Protein AF-I3Y5S2-F1 (afdb_monomer)

Structure (mmCIF, N/CA/C/O backbone):
data_AF-I3Y5S2-F1
#
_entry.id   AF-I3Y5S2-F1
#
loop_
_atom_site.group_PDB
_atom_site.id
_atom_site.type_symbol
_atom_site.label_atom_id
_atom_site.label_alt_id
_atom_site.label_comp_id
_atom_site.label_asym_id
_atom_site.label_entity_id
_atom_site.label_seq_id
_atom_site.pdbx_PDB_ins_code
_atom_site.Cartn_x
_atom_site.Cartn_y
_atom_site.Cartn_z
_atom_site.occupancy
_atom_site.B_iso_or_equiv
_atom_site.auth_seq_id
_atom_site.auth_comp_id
_atom_site.auth_asym_id
_atom_site.auth_atom_id
_atom_site.pdbx_PDB_model_num
ATOM 1 N N . MET A 1 1 ? 2.373 18.283 -21.117 1.00 69.12 1 MET A N 1
ATOM 2 C CA . MET A 1 1 ? 3.016 19.553 -20.736 1.00 69.12 1 MET A CA 1
ATOM 3 C C . MET A 1 1 ? 4.408 19.607 -21.353 1.00 69.12 1 MET A C 1
ATOM 5 O O . MET A 1 1 ? 5.077 18.580 -21.344 1.00 69.12 1 MET A O 1
ATOM 9 N N . THR A 1 2 ? 4.840 20.741 -21.907 1.00 87.81 2 THR A N 1
ATOM 10 C CA . THR A 1 2 ? 6.226 20.940 -22.380 1.00 87.81 2 THR A CA 1
ATOM 11 C C . THR A 1 2 ? 7.123 21.516 -21.272 1.00 87.81 2 THR A C 1
ATOM 13 O O . THR A 1 2 ? 6.608 22.066 -20.292 1.00 87.81 2 THR A O 1
ATOM 16 N N . PRO A 1 3 ? 8.465 21.418 -21.384 1.00 88.50 3 PRO A N 1
ATOM 17 C CA . PRO A 1 3 ? 9.377 22.036 -20.418 1.00 88.50 3 PRO A CA 1
ATOM 18 C C . PRO A 1 3 ? 9.139 23.542 -20.244 1.00 88.50 3 PRO A C 1
ATOM 20 O O . PRO A 1 3 ? 9.213 24.060 -19.131 1.00 88.50 3 PRO A O 1
ATOM 23 N N . GLU A 1 4 ? 8.813 24.247 -21.328 1.00 89.56 4 GLU A N 1
ATOM 24 C CA . GLU A 1 4 ? 8.548 25.687 -21.328 1.00 89.56 4 GLU A CA 1
ATOM 25 C C . GLU A 1 4 ? 7.268 26.026 -20.558 1.00 89.56 4 GLU A C 1
ATOM 27 O O . GLU A 1 4 ? 7.262 26.975 -19.774 1.00 89.56 4 GLU A O 1
ATOM 32 N N . GLU A 1 5 ? 6.211 25.225 -20.723 1.00 78.06 5 GLU A N 1
ATOM 33 C CA . GLU A 1 5 ? 4.954 25.354 -19.976 1.00 78.06 5 GLU A CA 1
ATOM 34 C C . GLU A 1 5 ? 5.157 25.081 -18.479 1.00 78.06 5 GLU A C 1
ATOM 36 O O . GLU A 1 5 ? 4.673 25.836 -17.635 1.00 78.06 5 GLU A O 1
ATOM 41 N N . PHE A 1 6 ? 5.929 24.044 -18.135 1.00 87.94 6 PHE A N 1
ATOM 42 C CA . PHE A 1 6 ? 6.247 23.719 -16.743 1.00 87.94 6 PHE A CA 1
ATOM 43 C C . PHE A 1 6 ? 7.025 24.856 -16.068 1.00 87.94 6 PHE A C 1
ATOM 45 O O . PHE A 1 6 ? 6.680 25.298 -14.970 1.00 87.94 6 PHE A O 1
ATOM 52 N N . ILE A 1 7 ? 8.056 25.378 -16.740 1.00 89.50 7 ILE A N 1
ATOM 53 C CA . ILE A 1 7 ? 8.846 26.506 -16.236 1.00 89.50 7 ILE A CA 1
ATOM 54 C C . ILE A 1 7 ? 7.970 27.755 -16.110 1.00 89.50 7 ILE A C 1
ATOM 56 O O . ILE A 1 7 ? 8.070 28.445 -15.099 1.00 89.50 7 ILE A O 1
ATOM 60 N N . ALA A 1 8 ? 7.101 28.045 -17.079 1.00 87.62 8 ALA A N 1
ATOM 61 C CA . ALA A 1 8 ? 6.192 29.188 -17.007 1.00 87.62 8 ALA A CA 1
ATOM 62 C C . ALA A 1 8 ? 5.226 29.097 -15.809 1.00 87.62 8 ALA A C 1
ATOM 64 O O . ALA A 1 8 ? 4.984 30.107 -15.149 1.00 87.62 8 ALA A O 1
ATOM 65 N N . ASN A 1 9 ? 4.733 27.898 -15.488 1.00 81.94 9 ASN A N 1
ATOM 66 C CA . ASN A 1 9 ? 3.809 27.671 -14.373 1.00 81.94 9 ASN A CA 1
ATOM 67 C C . ASN A 1 9 ? 4.489 27.727 -12.994 1.00 81.94 9 ASN A C 1
ATOM 69 O O . ASN A 1 9 ? 3.879 28.171 -12.018 1.00 81.94 9 ASN A O 1
ATOM 73 N N . TRP A 1 10 ? 5.745 27.278 -12.891 1.00 86.81 10 TRP A N 1
ATOM 74 C CA . TRP A 1 10 ? 6.403 27.062 -11.594 1.00 86.81 10 TRP A CA 1
ATOM 75 C C . TRP A 1 10 ? 7.533 28.046 -11.271 1.00 86.81 10 TRP A C 1
ATOM 77 O O . TRP A 1 10 ? 7.869 28.227 -10.097 1.00 86.81 10 TRP A O 1
ATOM 87 N N . LYS A 1 11 ? 8.090 28.754 -12.259 1.00 87.81 11 LYS A N 1
ATOM 88 C CA . LYS A 1 11 ? 9.134 29.762 -12.031 1.00 87.81 11 LYS A CA 1
ATOM 89 C C . LYS A 1 11 ? 8.542 31.026 -11.403 1.00 87.81 11 LYS A C 1
ATOM 91 O O . LYS A 1 11 ? 7.772 31.744 -12.028 1.00 87.81 11 LYS A O 1
ATOM 96 N N . GLY A 1 12 ? 8.952 31.333 -10.171 1.00 82.75 1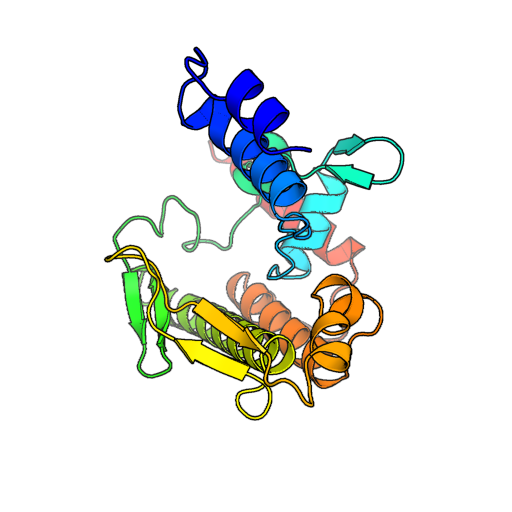2 GLY A N 1
ATOM 97 C CA . GLY A 1 12 ? 8.472 32.516 -9.441 1.00 82.75 12 GLY A CA 1
ATOM 98 C C . GLY A 1 12 ? 7.038 32.387 -8.914 1.00 82.75 12 GLY A C 1
ATOM 99 O O . GLY A 1 12 ? 6.412 33.399 -8.597 1.00 82.75 12 GLY A O 1
ATOM 100 N N . ASN A 1 13 ? 6.513 31.159 -8.824 1.00 77.62 13 ASN A N 1
ATOM 101 C CA . ASN A 1 13 ? 5.183 30.895 -8.286 1.00 77.62 13 ASN A CA 1
ATOM 102 C C . ASN A 1 13 ? 5.081 31.346 -6.809 1.00 77.62 13 ASN A C 1
ATOM 104 O O . ASN A 1 13 ? 6.006 31.158 -6.021 1.00 77.62 13 ASN A O 1
ATOM 108 N N . ARG A 1 14 ? 3.946 31.957 -6.439 1.00 79.31 14 ARG A N 1
ATOM 109 C CA . ARG A 1 14 ? 3.655 32.494 -5.095 1.00 79.31 14 ARG A CA 1
ATOM 110 C C . ARG A 1 14 ? 3.012 31.472 -4.146 1.00 79.31 14 ARG A C 1
ATOM 112 O O . ARG A 1 14 ? 2.729 31.819 -2.999 1.00 79.31 14 ARG A O 1
ATOM 119 N N . LEU A 1 15 ? 2.726 30.254 -4.612 1.00 67.19 15 LEU A N 1
ATOM 120 C CA . LEU A 1 15 ? 2.211 29.172 -3.771 1.00 67.19 15 LEU A CA 1
ATOM 121 C C . LEU A 1 15 ? 3.283 28.706 -2.778 1.00 67.19 15 LEU A C 1
ATOM 123 O O . LEU A 1 15 ? 4.449 28.558 -3.130 1.00 67.19 15 LEU A O 1
ATOM 127 N N . ASN A 1 16 ? 2.879 28.447 -1.533 1.00 62.12 16 ASN A N 1
ATOM 128 C CA . ASN A 1 16 ? 3.752 27.785 -0.564 1.00 62.12 16 ASN A CA 1
ATOM 129 C C . ASN A 1 16 ? 3.842 26.277 -0.853 1.00 62.12 16 ASN A C 1
ATOM 131 O O . ASN A 1 16 ? 2.977 25.716 -1.526 1.00 62.12 16 ASN A O 1
ATOM 135 N N . GLU A 1 17 ? 4.872 25.621 -0.320 1.00 50.22 17 GLU A N 1
ATOM 136 C CA . GLU A 1 17 ? 5.187 24.209 -0.577 1.00 50.22 17 GLU A CA 1
ATOM 137 C C . GLU A 1 17 ? 3.981 23.283 -0.354 1.00 50.22 17 GLU A C 1
ATOM 139 O O . GLU A 1 17 ? 3.637 22.475 -1.214 1.00 50.22 17 GLU A O 1
ATOM 144 N N . ARG A 1 18 ? 3.235 23.493 0.735 1.00 43.97 18 ARG A N 1
ATOM 145 C CA . ARG A 1 18 ? 2.027 22.720 1.052 1.00 43.97 18 ARG A CA 1
ATOM 146 C C . ARG A 1 18 ? 0.889 22.923 0.043 1.00 43.97 18 ARG A C 1
ATOM 148 O O . ARG A 1 18 ? 0.119 21.996 -0.189 1.00 43.97 18 ARG A O 1
ATOM 155 N N . ALA A 1 19 ? 0.751 24.120 -0.522 1.00 42.66 19 ALA A N 1
ATOM 156 C CA . ALA A 1 19 ? -0.301 24.456 -1.481 1.00 42.66 19 ALA A CA 1
ATOM 157 C C . ALA A 1 19 ? 0.064 24.082 -2.929 1.00 42.66 19 ALA A C 1
ATOM 159 O O . ALA A 1 19 ? -0.828 23.814 -3.729 1.00 42.66 19 ALA A O 1
ATOM 160 N N . GLY A 1 20 ? 1.358 24.073 -3.267 1.00 58.88 20 GLY A N 1
ATOM 161 C CA . GLY A 1 20 ? 1.851 23.835 -4.626 1.00 58.88 20 GLY A 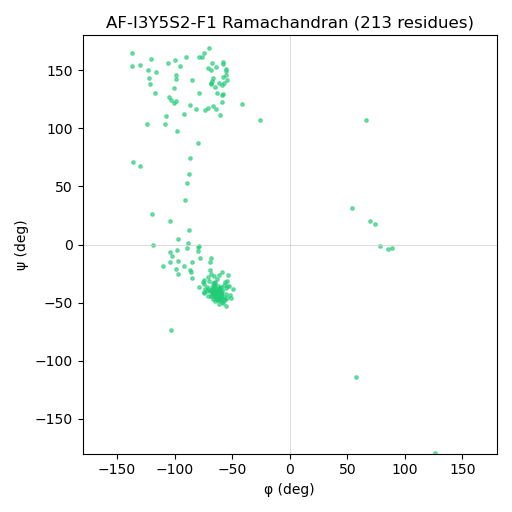CA 1
ATOM 162 C C . GLY A 1 20 ? 2.290 22.399 -4.914 1.00 58.88 20 GLY A C 1
ATOM 163 O O . GLY A 1 20 ? 2.233 21.986 -6.070 1.00 58.88 20 GLY A O 1
ATOM 164 N N . ALA A 1 21 ? 2.690 21.625 -3.897 1.00 65.75 21 ALA A N 1
ATOM 165 C CA . ALA A 1 21 ? 3.369 20.339 -4.090 1.00 65.75 21 ALA A CA 1
ATOM 166 C C . ALA A 1 21 ? 2.600 19.362 -4.988 1.00 65.75 21 ALA A C 1
ATOM 168 O O . ALA A 1 21 ? 3.176 18.797 -5.910 1.00 65.75 21 ALA A O 1
ATOM 169 N N . GLN A 1 22 ? 1.293 19.193 -4.777 1.00 63.66 22 GLN A N 1
ATOM 170 C CA . GLN A 1 22 ? 0.514 18.194 -5.512 1.00 63.66 22 GLN A CA 1
ATOM 171 C C . GLN A 1 22 ? 0.338 18.537 -7.000 1.00 63.66 22 GLN A C 1
ATOM 173 O O . GLN A 1 22 ? 0.422 17.651 -7.855 1.00 63.66 22 GLN A O 1
ATOM 178 N N . GLN A 1 23 ? 0.110 19.814 -7.321 1.00 71.50 23 G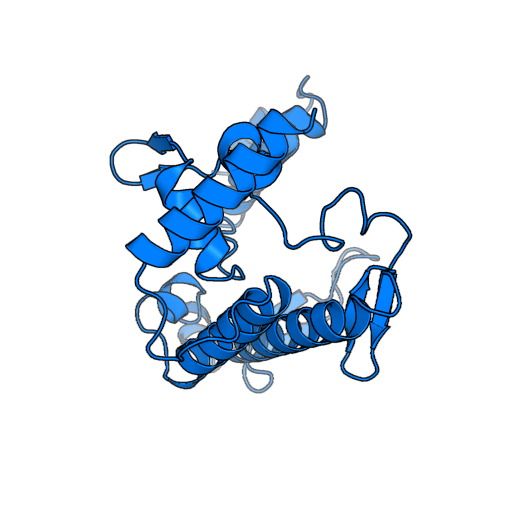LN A N 1
ATOM 179 C CA . GLN A 1 23 ? -0.001 20.257 -8.712 1.00 71.50 23 GLN A CA 1
ATOM 180 C C . GLN A 1 23 ? 1.378 20.267 -9.383 1.00 71.50 23 GLN A C 1
ATOM 182 O O . GLN A 1 23 ? 1.488 19.820 -10.516 1.00 71.50 23 GLN A O 1
ATOM 187 N N . ASN A 1 24 ? 2.435 20.662 -8.662 1.00 83.19 24 ASN A N 1
ATOM 188 C CA . ASN A 1 24 ? 3.808 20.621 -9.167 1.00 83.19 24 ASN A CA 1
ATOM 189 C C . ASN A 1 24 ? 4.215 19.198 -9.544 1.00 83.19 24 ASN A C 1
ATOM 191 O O . ASN A 1 24 ? 4.706 18.974 -10.645 1.00 83.19 24 ASN A O 1
ATOM 195 N N . PHE A 1 25 ? 3.929 18.231 -8.671 1.00 80.50 25 PHE A N 1
ATOM 196 C CA . PHE A 1 25 ? 4.197 16.822 -8.941 1.00 80.50 25 PHE A CA 1
ATOM 197 C C . PHE A 1 25 ? 3.369 16.295 -10.115 1.00 80.50 25 PHE A C 1
ATOM 199 O O . PHE A 1 25 ? 3.882 15.563 -10.952 1.00 80.50 25 PHE A O 1
ATOM 206 N N . SER A 1 26 ? 2.099 16.694 -10.218 1.00 72.75 26 SER A N 1
ATOM 207 C CA . SER A 1 26 ? 1.226 16.286 -11.327 1.00 72.75 26 SER A CA 1
ATOM 208 C C . SER A 1 26 ? 1.709 16.820 -12.678 1.00 72.75 26 SER A C 1
ATOM 210 O O . SER A 1 26 ? 1.719 16.076 -13.657 1.00 72.75 26 SER A O 1
ATOM 212 N N . ASP A 1 27 ? 2.123 18.084 -12.713 1.00 79.56 27 ASP A N 1
ATOM 213 C CA . ASP A 1 27 ? 2.669 18.767 -13.887 1.00 79.56 27 ASP A CA 1
ATOM 214 C C . ASP A 1 27 ? 4.033 18.183 -14.278 1.00 79.56 27 ASP A C 1
ATOM 216 O O . ASP A 1 27 ? 4.335 18.013 -15.458 1.00 79.56 27 ASP A O 1
ATOM 220 N N . LEU A 1 28 ? 4.839 17.805 -13.280 1.00 84.06 28 LEU A N 1
ATOM 221 C CA . LEU A 1 28 ? 6.118 17.133 -13.479 1.00 84.06 28 LEU A CA 1
ATOM 222 C C . LEU A 1 28 ? 5.908 15.735 -14.071 1.00 84.06 28 LEU A C 1
ATOM 224 O O . LEU A 1 28 ? 6.617 15.349 -14.997 1.00 84.06 28 LEU A O 1
ATOM 228 N N . CYS A 1 29 ? 4.903 14.998 -13.594 1.00 82.38 29 CYS A N 1
ATOM 229 C CA . CYS A 1 29 ? 4.527 13.715 -14.178 1.00 82.38 29 CYS A CA 1
ATOM 230 C C . CYS A 1 29 ? 4.102 13.866 -15.648 1.00 82.38 29 CYS A C 1
ATOM 232 O O . CYS A 1 29 ? 4.560 13.112 -16.505 1.00 82.38 29 CYS A O 1
ATOM 234 N N . GLU A 1 30 ? 3.294 14.882 -15.966 1.00 77.38 30 GLU A N 1
ATOM 235 C CA . GLU A 1 30 ? 2.887 15.178 -17.345 1.00 77.38 30 GLU A CA 1
ATOM 236 C C . GLU A 1 30 ? 4.049 15.621 -18.243 1.00 77.38 30 GLU A C 1
ATOM 238 O O . GLU A 1 30 ? 4.059 15.281 -19.426 1.00 77.38 30 GLU A O 1
ATOM 243 N N . LEU A 1 31 ? 5.019 16.365 -17.704 1.00 87.38 31 LEU A N 1
ATOM 244 C CA . LEU A 1 31 ? 6.235 16.766 -18.411 1.00 87.38 31 LEU A CA 1
ATOM 245 C C . LEU A 1 31 ? 7.103 15.553 -18.760 1.00 87.38 31 LEU A C 1
ATOM 247 O O . LEU A 1 31 ? 7.573 15.408 -19.887 1.00 87.38 31 LEU A O 1
ATOM 251 N N . LEU A 1 32 ? 7.297 14.666 -17.787 1.00 85.56 32 LEU A N 1
ATOM 252 C CA . LEU A 1 32 ? 8.115 13.465 -17.931 1.00 85.56 32 LEU A CA 1
ATOM 253 C C . LEU A 1 32 ? 7.387 12.337 -18.674 1.00 85.56 32 LEU A C 1
ATOM 255 O O . LEU A 1 32 ? 7.968 11.278 -18.898 1.00 85.56 32 LEU A O 1
ATOM 259 N N . SER A 1 33 ? 6.127 12.553 -19.071 1.00 78.12 33 SER A N 1
ATOM 260 C CA . SER A 1 33 ? 5.259 11.528 -19.663 1.00 78.12 33 SER A CA 1
ATOM 261 C C . SER A 1 33 ? 5.147 10.267 -18.794 1.00 78.12 33 SER A C 1
ATOM 263 O O . SER A 1 33 ? 4.986 9.160 -19.310 1.00 78.12 33 SER A O 1
ATOM 265 N N . VAL A 1 34 ? 5.233 10.436 -17.471 1.00 68.44 34 VAL A N 1
ATOM 266 C CA . VAL A 1 34 ? 5.026 9.368 -16.490 1.00 68.44 34 VAL A CA 1
ATOM 267 C C . VAL A 1 34 ? 3.610 9.460 -15.934 1.00 68.44 34 VAL A C 1
ATOM 269 O O . VAL A 1 34 ? 3.053 10.542 -15.742 1.00 68.44 34 VAL A O 1
ATOM 272 N N . GLU A 1 35 ? 2.993 8.307 -15.700 1.00 54.12 35 GLU A N 1
ATOM 273 C CA . GLU A 1 35 ? 1.647 8.247 -15.138 1.00 54.12 35 GLU A CA 1
ATOM 274 C C . GLU A 1 35 ? 1.647 8.814 -13.707 1.00 54.12 35 GLU A C 1
ATOM 276 O O . GLU A 1 35 ? 2.551 8.528 -12.919 1.00 54.12 35 GLU A O 1
ATOM 281 N N . LYS A 1 36 ? 0.653 9.651 -13.369 1.00 65.69 36 LYS A N 1
ATOM 282 C CA . LYS A 1 36 ? 0.546 10.263 -12.032 1.00 65.69 36 LYS A CA 1
ATOM 283 C C . LYS A 1 36 ? 0.455 9.157 -10.972 1.00 65.69 36 LYS A C 1
ATOM 285 O O . LYS A 1 36 ? -0.321 8.221 -11.183 1.00 65.69 36 LYS A O 1
ATOM 290 N N . PRO A 1 37 ? 1.156 9.269 -9.828 1.00 49.91 37 PRO A N 1
ATOM 291 C CA . PRO A 1 37 ? 1.077 8.257 -8.787 1.00 49.91 37 PRO A CA 1
ATOM 292 C C . PRO A 1 37 ? -0.369 8.145 -8.294 1.00 49.91 37 PRO A C 1
ATOM 294 O O . PRO A 1 37 ? -0.906 9.065 -7.674 1.00 49.91 37 PRO A O 1
ATOM 297 N N . ARG A 1 38 ? -1.019 7.018 -8.580 1.00 49.91 38 ARG A N 1
ATOM 298 C CA . ARG A 1 38 ? -1.985 6.458 -7.639 1.00 49.91 38 ARG A CA 1
ATOM 299 C C . ARG A 1 38 ? -1.175 5.630 -6.665 1.00 49.91 38 ARG A C 1
ATOM 301 O O . ARG A 1 38 ? -0.218 4.985 -7.078 1.00 49.91 38 ARG A O 1
ATOM 308 N N . ASP A 1 39 ? -1.561 5.670 -5.404 1.00 51.38 39 ASP A N 1
ATOM 309 C CA . ASP A 1 39 ? -1.010 4.769 -4.409 1.00 51.38 39 ASP A CA 1
ATOM 310 C C . ASP A 1 39 ? -1.989 3.599 -4.242 1.00 51.38 39 ASP A C 1
ATOM 312 O O . ASP A 1 39 ? -3.029 3.778 -3.602 1.00 51.38 39 ASP A O 1
ATOM 316 N N . PRO A 1 40 ? -1.757 2.452 -4.906 1.00 54.59 40 PRO A N 1
ATOM 317 C CA . PRO A 1 40 ? -2.574 1.261 -4.741 1.00 54.59 40 PRO A CA 1
ATOM 318 C C . PRO A 1 40 ? -2.081 0.378 -3.582 1.00 54.59 40 PRO A C 1
ATOM 320 O O . PRO A 1 40 ? -2.490 -0.782 -3.502 1.00 54.59 40 PRO A O 1
ATOM 323 N N . ASP A 1 41 ? -1.179 0.870 -2.720 1.00 56.56 41 ASP A N 1
ATOM 324 C CA . ASP A 1 41 ? -0.693 0.139 -1.543 1.00 56.56 41 ASP A CA 1
ATOM 325 C C . ASP A 1 41 ? -1.575 0.416 -0.324 1.00 56.56 41 ASP A C 1
ATOM 327 O O . ASP A 1 41 ? -1.118 0.815 0.748 1.00 56.56 41 ASP A O 1
ATOM 331 N N . ASN A 1 42 ? -2.880 0.221 -0.478 1.00 73.12 42 ASN A N 1
ATOM 332 C CA . ASN A 1 42 ? -3.838 0.380 0.600 1.00 73.12 42 ASN A CA 1
ATOM 333 C C . ASN A 1 42 ? -4.633 -0.903 0.821 1.00 73.12 42 ASN A C 1
ATOM 335 O O . ASN A 1 42 ? -4.997 -1.606 -0.116 1.00 73.12 42 ASN A O 1
ATOM 339 N N . SER A 1 43 ? -4.934 -1.192 2.086 1.00 85.62 43 SER A N 1
ATOM 340 C CA . SER A 1 43 ? -5.857 -2.273 2.419 1.00 85.62 43 SER A CA 1
ATOM 341 C C . SER A 1 43 ? -7.254 -1.970 1.882 1.00 85.62 43 SER A C 1
ATOM 343 O O . SER A 1 43 ? -7.681 -0.808 1.812 1.00 85.62 43 SER A O 1
ATOM 345 N N . ARG A 1 44 ? -8.020 -3.025 1.601 1.00 88.00 44 ARG A N 1
ATOM 346 C CA . ARG A 1 44 ? -9.427 -2.943 1.201 1.00 88.00 44 ARG A CA 1
ATOM 347 C C . ARG A 1 44 ? -10.260 -2.158 2.210 1.00 88.00 44 ARG A C 1
ATOM 349 O O . ARG A 1 44 ? -11.204 -1.475 1.831 1.00 88.00 44 ARG A O 1
ATOM 356 N N . LEU A 1 45 ? -9.905 -2.193 3.496 1.00 90.56 45 LEU A N 1
ATOM 357 C CA . LEU A 1 45 ? -10.591 -1.422 4.537 1.00 90.56 45 LEU A CA 1
ATOM 358 C C . LEU A 1 45 ? -10.480 0.089 4.281 1.00 90.56 45 LEU A C 1
ATOM 360 O O . LEU A 1 45 ? -11.489 0.797 4.312 1.00 90.56 45 LEU A O 1
ATOM 364 N N . HIS A 1 46 ? -9.274 0.577 3.974 1.00 89.38 46 HIS A N 1
ATOM 365 C CA . HIS A 1 46 ? -9.071 1.985 3.629 1.00 89.38 46 HIS A CA 1
ATOM 366 C C . HIS A 1 46 ? -9.639 2.325 2.251 1.00 89.38 46 HIS A C 1
ATOM 368 O O . HIS A 1 46 ? -10.208 3.397 2.076 1.00 89.38 46 HIS A O 1
ATOM 374 N N . GLU A 1 47 ? -9.549 1.414 1.281 1.00 86.94 47 GLU A N 1
ATOM 375 C CA . GLU A 1 47 ? -10.169 1.590 -0.036 1.00 86.94 47 GLU A CA 1
ATOM 376 C C . GLU A 1 47 ? -11.686 1.810 0.074 1.00 86.94 47 GLU A C 1
ATOM 378 O O . GLU A 1 47 ? -12.208 2.789 -0.464 1.00 86.94 47 GLU A O 1
ATOM 383 N N . ARG A 1 48 ? -12.401 0.954 0.819 1.00 89.12 48 ARG A N 1
ATOM 384 C CA . ARG A 1 48 ? -13.852 1.094 1.016 1.00 89.12 48 ARG A CA 1
ATOM 385 C C . ARG A 1 48 ? -14.207 2.387 1.731 1.00 89.12 48 ARG A C 1
ATOM 387 O O . ARG A 1 48 ? -15.130 3.076 1.300 1.00 89.12 48 ARG A O 1
ATOM 394 N N . TRP A 1 49 ? -13.450 2.759 2.761 1.00 89.62 49 TRP A N 1
ATOM 395 C CA . TRP A 1 49 ? -13.637 4.052 3.415 1.00 89.62 49 TRP A CA 1
ATOM 396 C C . TRP A 1 49 ? -13.416 5.220 2.453 1.00 89.62 49 TRP A C 1
ATOM 398 O O . TRP A 1 49 ? -14.226 6.142 2.396 1.00 89.62 49 TRP A O 1
ATOM 408 N N . ALA A 1 50 ? -12.340 5.175 1.667 1.00 86.94 50 ALA A N 1
ATOM 409 C CA . ALA A 1 50 ? -11.999 6.222 0.718 1.00 86.94 50 ALA A CA 1
ATOM 410 C C . ALA A 1 50 ? -13.050 6.366 -0.387 1.00 86.94 50 ALA A C 1
ATOM 412 O O . ALA A 1 50 ? -13.361 7.493 -0.764 1.00 86.94 50 ALA A O 1
ATOM 413 N N . LEU A 1 51 ? -13.623 5.258 -0.866 1.00 84.31 51 LEU A N 1
ATOM 414 C CA . LEU A 1 51 ? -14.727 5.258 -1.828 1.00 84.31 51 LEU A CA 1
ATOM 415 C C . LEU A 1 51 ? -15.998 5.881 -1.244 1.00 84.31 51 LEU A C 1
ATOM 417 O O . LEU A 1 51 ? -16.673 6.639 -1.933 1.00 84.31 51 LEU A O 1
ATOM 421 N N . GLN A 1 52 ? -16.309 5.592 0.021 1.00 86.25 52 GLN A N 1
ATOM 422 C CA . GLN A 1 52 ? -17.532 6.072 0.664 1.00 86.25 52 GLN A CA 1
ATOM 423 C C . GLN A 1 52 ? -17.441 7.533 1.131 1.00 86.25 52 GLN A C 1
ATOM 425 O O . GLN A 1 52 ? -18.431 8.259 1.079 1.00 86.25 52 GLN A O 1
ATOM 430 N N . MET A 1 53 ? -16.268 7.958 1.610 1.00 82.50 53 MET A N 1
ATOM 431 C CA . MET A 1 53 ? -16.044 9.286 2.201 1.00 82.50 53 MET A CA 1
ATOM 432 C C . MET A 1 53 ? -15.341 10.270 1.258 1.00 82.50 53 MET A C 1
ATOM 434 O O . MET A 1 53 ? -15.195 11.461 1.562 1.00 82.50 53 MET A O 1
ATOM 438 N N . GLY A 1 54 ? -14.841 9.775 0.127 1.00 75.62 54 GLY A N 1
ATOM 439 C CA . GLY A 1 54 ? -14.278 10.588 -0.938 1.00 75.62 54 GLY A CA 1
ATOM 440 C C . GLY A 1 54 ? -15.348 11.393 -1.670 1.00 75.62 54 GLY A C 1
ATOM 441 O O . GLY A 1 54 ? -16.547 11.190 -1.508 1.00 75.62 54 GLY A O 1
ATOM 442 N N . SER A 1 55 ? -14.893 12.324 -2.503 1.00 69.94 55 SER A N 1
ATOM 443 C CA . SER A 1 55 ? -15.759 12.967 -3.496 1.00 69.94 55 SER A CA 1
ATOM 444 C C . SER A 1 55 ? -15.531 12.314 -4.854 1.00 69.94 55 SER A C 1
ATOM 446 O O . SER A 1 55 ? -14.477 11.715 -5.083 1.00 69.94 55 SER A O 1
ATOM 448 N N . SER A 1 56 ? -16.489 12.432 -5.768 1.00 64.88 56 SER A N 1
ATOM 449 C CA . SER A 1 56 ? -16.260 12.100 -7.171 1.00 64.88 56 SER A CA 1
ATOM 450 C C . SER A 1 56 ? -15.976 13.365 -7.979 1.00 64.88 56 SER A C 1
ATOM 452 O O . SER A 1 56 ? -16.492 14.447 -7.694 1.00 64.88 56 SER A O 1
ATOM 454 N N . LEU A 1 57 ? -15.120 13.234 -8.989 1.00 60.59 57 LEU A N 1
ATOM 455 C CA . LEU A 1 57 ? -15.071 14.154 -10.116 1.00 60.59 57 LEU A CA 1
ATOM 456 C C . LEU A 1 57 ? -15.644 13.393 -11.307 1.00 60.59 57 LEU A C 1
ATOM 458 O O . LEU A 1 57 ? -14.971 12.513 -11.842 1.00 60.59 57 LEU A O 1
ATOM 462 N N . GLU A 1 58 ? -16.891 13.709 -11.657 1.00 72.31 58 GLU A N 1
ATOM 463 C CA . GLU A 1 58 ? -17.712 12.892 -12.559 1.00 72.31 58 GLU A CA 1
ATOM 464 C C . GLU A 1 58 ? -17.848 11.461 -12.001 1.00 72.31 58 GLU A C 1
ATOM 466 O O . GLU A 1 58 ? -18.424 11.261 -10.929 1.00 72.31 58 GLU A O 1
ATOM 471 N N . ASP A 1 59 ? -17.284 10.485 -12.699 1.00 65.44 59 ASP A N 1
ATOM 472 C CA . ASP A 1 59 ? -17.274 9.049 -12.426 1.00 65.44 59 ASP A CA 1
ATOM 473 C C . ASP A 1 59 ? -15.990 8.568 -11.723 1.00 65.44 59 ASP A C 1
ATOM 475 O O . ASP A 1 59 ? -15.890 7.408 -11.318 1.00 65.44 59 ASP A O 1
ATOM 479 N N . ARG A 1 60 ? -14.999 9.448 -11.527 1.00 60.53 60 ARG A N 1
ATOM 480 C CA . ARG A 1 60 ? -13.708 9.090 -10.920 1.00 60.53 60 ARG A CA 1
ATOM 481 C C . ARG A 1 60 ? -13.636 9.488 -9.452 1.00 60.53 60 ARG A C 1
ATOM 483 O O . ARG A 1 60 ? -13.929 10.627 -9.088 1.00 60.53 60 ARG A O 1
ATOM 490 N N . LEU A 1 61 ? -13.147 8.573 -8.614 1.00 66.44 61 LEU A N 1
ATOM 491 C CA . LEU A 1 61 ? -12.871 8.863 -7.208 1.00 66.44 61 LEU A CA 1
ATOM 492 C C . LEU A 1 61 ? -11.786 9.940 -7.079 1.00 66.44 61 LEU A C 1
ATOM 494 O O . LEU A 1 61 ? -10.692 9.816 -7.637 1.00 66.44 61 LEU A O 1
ATOM 498 N N . ARG A 1 62 ? -12.066 10.961 -6.269 1.00 72.06 62 ARG A N 1
ATOM 499 C CA . ARG A 1 62 ? -11.103 11.971 -5.841 1.00 72.06 62 ARG A CA 1
ATOM 500 C C . ARG A 1 62 ? -10.742 11.760 -4.374 1.00 72.06 62 ARG A C 1
ATOM 502 O O . ARG A 1 62 ? -11.531 12.039 -3.466 1.00 72.06 62 ARG A O 1
ATOM 509 N N . TYR A 1 63 ? -9.502 11.340 -4.136 1.00 73.31 63 TYR A N 1
ATOM 510 C CA . TYR A 1 63 ? -8.977 11.203 -2.782 1.00 73.31 63 TYR A CA 1
ATOM 511 C C . TYR A 1 63 ? -8.758 12.579 -2.145 1.00 73.31 63 TYR A C 1
ATOM 513 O O . TYR A 1 63 ? -7.959 13.382 -2.629 1.00 73.31 63 TYR A O 1
ATOM 521 N N . THR A 1 64 ? -9.473 12.855 -1.054 1.00 77.50 64 THR A N 1
ATOM 522 C CA . THR A 1 64 ? -9.403 14.135 -0.342 1.00 77.50 64 THR A CA 1
ATOM 523 C C . THR A 1 64 ? -9.035 13.881 1.112 1.00 77.50 64 THR A C 1
ATOM 525 O O . THR A 1 64 ? -9.880 13.480 1.903 1.00 77.50 64 THR A O 1
ATOM 528 N N . SER A 1 65 ? -7.775 14.141 1.480 1.00 77.94 65 SER A N 1
ATOM 529 C CA . SER A 1 65 ? -7.219 13.804 2.805 1.00 77.94 65 SER A CA 1
ATOM 530 C C . SER A 1 65 ? -8.096 14.254 3.984 1.00 77.94 65 SER A C 1
ATOM 532 O O . SER A 1 65 ? -8.237 13.521 4.962 1.00 77.94 65 SER A O 1
ATOM 534 N N . SER A 1 66 ? -8.731 15.429 3.893 1.00 79.56 66 SER A N 1
ATOM 535 C CA . SER A 1 66 ? -9.605 15.935 4.954 1.00 79.56 66 SER A CA 1
ATOM 536 C C . SER A 1 66 ? -10.867 15.105 5.173 1.00 79.56 66 SER A C 1
ATOM 538 O O . SER A 1 66 ? -11.303 15.019 6.318 1.00 79.56 66 SER A O 1
ATOM 540 N N . SER A 1 67 ? -11.440 14.509 4.124 1.00 81.00 67 SER A N 1
ATOM 541 C CA . SER A 1 67 ? -12.659 13.700 4.214 1.00 81.00 67 SER A CA 1
ATOM 542 C C . SER A 1 67 ? -12.390 12.198 4.253 1.00 81.00 67 SER A C 1
ATOM 544 O O . SER A 1 67 ? -13.245 11.477 4.748 1.00 81.00 67 SER A O 1
ATOM 546 N N . THR A 1 68 ? -11.224 11.726 3.791 1.00 85.75 68 THR A N 1
ATOM 547 C CA . THR A 1 68 ? -10.833 10.306 3.814 1.00 85.75 68 THR A CA 1
ATOM 548 C C . THR A 1 68 ? -9.832 10.004 4.926 1.00 85.75 68 THR A C 1
ATOM 550 O O . THR A 1 68 ? -10.200 9.422 5.938 1.00 85.75 68 THR A O 1
ATOM 553 N N . PHE A 1 69 ? -8.571 10.419 4.788 1.00 86.12 69 PHE A N 1
ATOM 554 C CA . PHE A 1 69 ? -7.504 10.045 5.727 1.00 86.12 69 PHE A CA 1
ATOM 555 C C . PHE A 1 69 ? -7.759 10.535 7.158 1.00 86.12 69 PHE A C 1
ATOM 557 O O . PHE A 1 69 ? -7.647 9.772 8.109 1.00 86.12 69 PHE A O 1
ATOM 564 N N . ARG A 1 70 ? -8.126 11.812 7.333 1.00 86.25 70 ARG A N 1
ATOM 565 C CA . ARG A 1 70 ? -8.315 12.406 8.673 1.00 86.25 70 ARG A CA 1
ATOM 566 C C . ARG A 1 70 ? -9.541 11.855 9.411 1.00 86.25 70 ARG A C 1
ATOM 568 O O . ARG A 1 70 ? -9.629 11.950 10.638 1.00 86.25 70 ARG A O 1
ATOM 575 N N . THR A 1 71 ? -10.496 11.304 8.671 1.00 88.50 71 THR A N 1
ATOM 576 C CA . THR A 1 71 ? -11.709 10.688 9.218 1.00 88.50 71 THR A CA 1
ATOM 577 C C . THR A 1 71 ? -11.578 9.173 9.341 1.00 88.50 71 THR A C 1
ATOM 579 O O . THR A 1 71 ? -12.385 8.574 10.047 1.00 88.50 71 THR A O 1
ATOM 582 N N . PHE A 1 72 ? -10.572 8.560 8.707 1.00 91.62 72 PHE A N 1
ATOM 583 C CA . PHE A 1 72 ? -10.363 7.120 8.757 1.00 91.62 72 PHE A CA 1
ATOM 584 C C . PHE A 1 72 ? -10.171 6.666 10.212 1.00 91.62 72 PHE A C 1
ATOM 586 O O . PHE A 1 72 ? -9.294 7.189 10.911 1.00 91.62 72 PHE A O 1
ATOM 593 N N . PRO A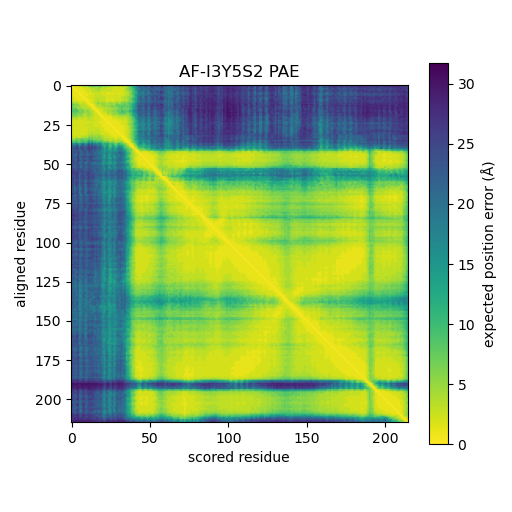 1 73 ? -11.001 5.733 10.702 1.00 93.94 73 PRO A N 1
ATOM 594 C CA . PRO A 1 73 ? -10.880 5.219 12.054 1.00 93.94 73 PRO A CA 1
ATOM 595 C C . PRO A 1 73 ? -9.762 4.176 12.076 1.00 93.94 73 PRO A C 1
ATOM 597 O O . PRO A 1 73 ? -10.008 2.997 11.847 1.00 93.94 73 PRO A O 1
ATOM 600 N N . PHE A 1 74 ? -8.521 4.614 12.292 1.00 93.31 74 PHE A N 1
ATOM 601 C CA . PHE A 1 74 ? -7.366 3.722 12.444 1.00 93.31 74 PHE A CA 1
ATOM 602 C C . PHE A 1 74 ? -7.563 2.732 13.605 1.00 93.31 74 PHE A C 1
ATOM 604 O O . PHE A 1 74 ? -8.304 3.049 14.541 1.00 93.31 74 PHE A O 1
ATOM 611 N N . PRO A 1 75 ? -6.891 1.565 13.582 1.00 93.50 75 PRO A N 1
ATOM 612 C CA . PRO A 1 75 ? -6.897 0.662 14.725 1.00 93.50 75 PRO A CA 1
ATOM 613 C C . PRO A 1 75 ? -6.418 1.370 15.997 1.00 93.50 75 PRO A C 1
ATOM 615 O O . PRO A 1 75 ? -5.544 2.243 15.951 1.00 93.50 75 PRO A O 1
ATOM 618 N N . GLU A 1 76 ? -6.986 0.989 17.138 1.00 91.44 76 GLU A N 1
ATOM 619 C CA . GLU A 1 76 ? -6.633 1.573 18.431 1.00 91.44 76 GLU A CA 1
ATOM 620 C C . GLU A 1 76 ? -5.134 1.396 18.722 1.00 91.44 76 GLU A C 1
ATOM 622 O O . GLU A 1 76 ? -4.590 0.296 18.617 1.00 91.44 76 GLU A O 1
ATOM 627 N N . GLY A 1 77 ? -4.452 2.484 19.089 1.00 90.25 77 GLY A N 1
ATOM 628 C CA . GLY A 1 77 ? -3.005 2.486 19.334 1.00 90.25 77 GLY A CA 1
ATOM 629 C C . GLY A 1 77 ? -2.136 2.513 18.068 1.00 90.25 77 GLY A C 1
ATOM 630 O O . GLY A 1 77 ? -0.917 2.583 18.177 1.00 90.25 77 GLY A O 1
ATOM 631 N N . LEU A 1 78 ? -2.737 2.514 16.871 1.00 91.88 78 LEU A N 1
ATOM 632 C CA . LEU A 1 78 ? -2.051 2.635 15.573 1.00 91.88 78 LEU A CA 1
ATOM 633 C C . LEU A 1 78 ? -2.510 3.876 14.786 1.00 91.88 78 LEU A C 1
ATOM 635 O O . LEU A 1 78 ? -2.473 3.907 13.556 1.00 91.88 78 LEU A O 1
ATOM 639 N N . THR A 1 79 ? -2.970 4.913 15.488 1.00 90.31 79 THR A N 1
ATOM 640 C CA . THR A 1 79 ? -3.340 6.191 14.866 1.00 90.31 79 THR A CA 1
ATOM 641 C C . THR A 1 79 ? -2.096 7.036 14.557 1.00 90.31 79 THR A C 1
ATOM 643 O O . THR A 1 79 ? -1.071 6.865 15.221 1.00 90.31 79 THR A O 1
ATOM 646 N N . PRO A 1 80 ? -2.179 8.044 13.663 1.00 86.69 80 PRO A N 1
ATOM 647 C CA . PRO A 1 80 ? -1.079 8.989 13.447 1.00 86.69 80 PRO A CA 1
ATOM 648 C C . PRO A 1 80 ? -0.576 9.686 14.722 1.00 86.69 80 PRO A C 1
ATOM 650 O O . PRO A 1 80 ? 0.577 10.105 14.777 1.00 86.69 80 PRO A O 1
ATOM 653 N N . ALA A 1 81 ? -1.426 9.826 15.746 1.00 86.25 81 ALA A N 1
ATOM 654 C CA . ALA A 1 81 ? -1.027 10.386 17.035 1.00 86.25 81 ALA A CA 1
ATOM 655 C C . ALA A 1 81 ? -0.193 9.400 17.871 1.00 86.25 81 ALA A C 1
ATOM 657 O O . ALA A 1 81 ? 0.667 9.835 18.629 1.00 86.25 81 ALA A O 1
ATOM 658 N N . ASN A 1 82 ? -0.424 8.092 17.719 1.00 85.19 82 ASN A N 1
ATOM 659 C CA . ASN A 1 82 ? 0.312 7.044 18.428 1.00 85.19 82 ASN A CA 1
ATOM 660 C C . ASN A 1 82 ? 1.615 6.650 17.716 1.00 85.19 82 ASN A C 1
ATOM 662 O O . ASN A 1 82 ? 2.536 6.169 18.360 1.00 85.19 82 ASN A O 1
ATOM 666 N N . THR A 1 83 ? 1.715 6.875 16.404 1.00 87.69 83 THR A N 1
ATOM 667 C CA . THR A 1 83 ? 2.839 6.411 15.572 1.00 87.69 83 THR A CA 1
ATOM 668 C C . THR A 1 83 ? 3.837 7.516 15.206 1.00 87.69 83 THR A C 1
ATOM 670 O O . THR A 1 83 ? 4.561 7.394 14.221 1.00 87.69 83 THR A O 1
ATOM 673 N N . ASN A 1 84 ? 3.866 8.627 15.946 1.00 85.31 84 ASN A N 1
ATOM 674 C CA . ASN A 1 84 ? 4.717 9.790 15.648 1.00 85.31 84 ASN A CA 1
ATOM 675 C C . ASN A 1 84 ? 6.036 9.828 16.447 1.00 85.31 84 ASN A C 1
ATOM 677 O O . ASN A 1 84 ? 6.778 10.803 16.350 1.00 85.31 84 ASN A O 1
ATOM 681 N N . GLN A 1 85 ? 6.328 8.784 17.229 1.00 84.06 85 GLN A N 1
ATOM 682 C CA . GLN A 1 85 ? 7.452 8.735 18.176 1.00 84.06 85 GLN A CA 1
ATOM 683 C C . GLN A 1 85 ? 8.771 8.233 17.560 1.00 84.06 85 GLN A C 1
ATOM 685 O O . GLN A 1 85 ? 9.778 8.119 18.255 1.00 84.06 85 GLN A O 1
ATOM 690 N N . GLY A 1 86 ? 8.777 7.920 16.264 1.00 87.81 86 GLY A N 1
ATOM 691 C CA . GLY A 1 86 ? 9.937 7.395 15.546 1.00 87.81 86 GLY A CA 1
ATOM 692 C C . GLY A 1 86 ? 9.627 6.099 14.810 1.00 87.81 86 GLY A C 1
ATOM 693 O O . GLY A 1 86 ? 8.494 5.615 14.817 1.00 87.81 86 GLY A O 1
ATOM 694 N N . THR A 1 87 ? 10.648 5.562 14.150 1.00 91.94 87 THR A N 1
ATOM 695 C CA . THR A 1 87 ? 10.563 4.337 13.355 1.00 91.94 87 THR A CA 1
ATOM 696 C C . THR A 1 87 ? 11.765 3.444 13.607 1.00 91.94 87 THR A C 1
ATOM 698 O O . THR A 1 87 ? 12.862 3.937 13.869 1.00 91.94 87 THR A O 1
ATOM 701 N N . GLU A 1 88 ? 11.585 2.147 13.416 1.00 90.75 88 GLU A N 1
ATOM 702 C CA . GLU A 1 88 ? 12.661 1.160 13.388 1.00 90.75 88 GLU A CA 1
ATOM 703 C C . GLU A 1 88 ? 12.539 0.267 12.150 1.00 90.75 88 GLU A C 1
ATOM 705 O O . GLU A 1 88 ? 11.448 0.068 11.607 1.00 90.75 88 GLU A O 1
ATOM 710 N N . THR A 1 89 ? 13.671 -0.281 11.718 1.00 92.94 89 THR A N 1
ATOM 711 C CA . THR A 1 89 ? 13.747 -1.199 10.580 1.00 92.94 89 THR A CA 1
ATOM 712 C C . THR A 1 89 ? 13.902 -2.623 11.093 1.00 92.94 89 THR A C 1
ATOM 714 O O . THR A 1 89 ? 14.826 -2.922 11.848 1.00 92.94 89 THR A O 1
ATOM 717 N N . LEU A 1 90 ? 12.996 -3.501 10.675 1.00 93.12 90 LEU A N 1
ATOM 718 C CA . LEU A 1 90 ? 13.031 -4.929 10.962 1.00 93.12 90 LEU A CA 1
ATOM 719 C C . LEU A 1 90 ? 14.109 -5.630 10.125 1.00 93.12 90 LEU A C 1
ATOM 721 O O . LEU A 1 90 ? 14.568 -5.105 9.112 1.00 93.12 90 LEU A O 1
ATOM 725 N N . GLU A 1 91 ? 14.466 -6.860 10.500 1.00 94.75 91 GLU A N 1
ATOM 726 C CA . GLU A 1 91 ? 15.416 -7.689 9.738 1.00 94.75 91 GLU A CA 1
ATOM 727 C C . GLU A 1 91 ? 14.972 -7.899 8.280 1.00 94.75 91 GLU A C 1
ATOM 729 O O . GLU A 1 91 ? 15.795 -7.939 7.369 1.00 94.75 91 GLU A O 1
ATOM 734 N N . SER A 1 92 ? 13.659 -7.950 8.045 1.00 92.00 92 SER A N 1
ATOM 735 C CA . SER A 1 92 ? 13.067 -8.052 6.710 1.00 92.00 92 SER A CA 1
ATOM 736 C C . SER A 1 92 ? 13.253 -6.803 5.841 1.00 92.00 92 SER A C 1
ATOM 738 O O . SER A 1 92 ? 12.954 -6.861 4.653 1.00 92.00 92 SER A O 1
ATOM 740 N N . GLY A 1 93 ? 13.708 -5.678 6.405 1.00 91.88 93 GLY A N 1
ATOM 741 C CA . GLY A 1 93 ? 13.741 -4.368 5.750 1.00 91.88 93 GLY A CA 1
ATOM 742 C C . GLY A 1 93 ? 12.429 -3.583 5.858 1.00 91.88 93 GLY A C 1
ATOM 743 O O . GLY A 1 93 ? 12.371 -2.427 5.434 1.00 91.88 93 GLY A O 1
ATOM 744 N N . ALA A 1 94 ? 11.380 -4.172 6.443 1.00 90.12 94 ALA A N 1
ATOM 745 C CA . ALA A 1 94 ? 10.140 -3.467 6.743 1.00 90.12 94 ALA A CA 1
ATOM 746 C C . ALA A 1 94 ? 10.365 -2.409 7.834 1.00 90.12 94 ALA A C 1
ATOM 748 O O . ALA A 1 94 ? 11.092 -2.643 8.797 1.00 90.12 94 ALA A O 1
ATOM 749 N N . VAL A 1 95 ? 9.722 -1.251 7.693 1.00 89.62 95 VAL A N 1
ATOM 750 C CA . VAL A 1 95 ? 9.814 -0.150 8.659 1.00 89.62 95 VAL A CA 1
ATOM 751 C C . VAL A 1 95 ? 8.526 -0.095 9.468 1.00 89.62 95 VAL A C 1
ATOM 753 O O . VAL A 1 95 ? 7.443 -0.019 8.887 1.00 89.62 95 VAL A O 1
ATOM 756 N N . ILE A 1 96 ? 8.640 -0.115 10.796 1.00 89.56 96 ILE A N 1
ATOM 757 C CA . ILE A 1 96 ? 7.500 0.035 11.709 1.00 89.56 96 ILE A CA 1
ATOM 758 C C . ILE A 1 96 ? 7.640 1.307 12.547 1.00 89.56 96 ILE A C 1
ATOM 760 O O . ILE A 1 96 ? 8.762 1.716 12.858 1.00 89.56 96 ILE A O 1
ATOM 764 N N . PRO A 1 97 ? 6.525 1.948 12.931 1.00 91.12 97 PRO A N 1
ATOM 765 C CA . PRO A 1 97 ? 6.558 3.000 13.932 1.00 91.12 97 PRO A CA 1
ATOM 766 C C . PRO A 1 97 ? 6.844 2.425 15.321 1.00 91.12 97 PRO A C 1
ATOM 768 O O . PRO A 1 97 ? 6.445 1.302 15.636 1.00 91.12 97 PRO A O 1
ATOM 771 N N . THR A 1 98 ? 7.455 3.235 16.180 1.00 91.00 98 THR A N 1
ATOM 772 C CA . THR A 1 98 ? 7.524 2.940 17.613 1.00 91.00 98 THR A CA 1
ATOM 773 C C . THR A 1 98 ? 6.108 2.955 18.188 1.00 91.00 98 THR A C 1
ATOM 775 O O . THR A 1 98 ? 5.440 3.988 18.160 1.00 91.00 98 THR A O 1
ATOM 778 N N . VAL A 1 99 ? 5.651 1.811 18.696 1.00 92.31 99 VAL A N 1
ATOM 779 C CA . VAL A 1 99 ? 4.315 1.611 19.282 1.00 92.31 99 VAL A CA 1
ATOM 780 C C . VAL A 1 99 ? 4.415 0.789 20.562 1.00 92.31 99 VAL A C 1
ATOM 782 O O . VAL A 1 99 ? 5.433 0.137 20.810 1.00 92.31 99 VAL A O 1
ATOM 785 N N . ASP A 1 100 ? 3.347 0.790 21.358 1.00 91.56 100 ASP A N 1
ATOM 786 C CA . ASP A 1 100 ? 3.261 -0.008 22.580 1.00 91.56 100 ASP A CA 1
ATOM 787 C C . ASP A 1 100 ? 3.504 -1.500 22.314 1.00 91.56 100 ASP A C 1
ATOM 789 O O . ASP A 1 100 ? 3.137 -2.038 21.264 1.00 91.56 100 ASP A O 1
ATOM 793 N N . THR A 1 101 ? 4.070 -2.196 23.303 1.00 92.88 101 THR A N 1
ATOM 794 C CA . THR A 1 101 ? 4.431 -3.621 23.213 1.00 92.88 101 THR A CA 1
ATOM 795 C C . THR A 1 101 ? 3.263 -4.502 22.767 1.00 92.88 101 THR A C 1
ATOM 797 O O . THR A 1 101 ? 3.464 -5.445 22.008 1.00 92.88 101 THR A O 1
ATOM 800 N N . GLU A 1 102 ? 2.037 -4.177 23.184 1.00 93.75 102 GLU A N 1
ATOM 801 C CA . GLU A 1 102 ? 0.828 -4.905 22.782 1.00 93.75 102 GLU A CA 1
ATOM 802 C C . GLU A 1 102 ? 0.455 -4.696 21.309 1.00 93.75 102 GLU A C 1
ATOM 804 O O . GLU A 1 102 ? -0.121 -5.580 20.681 1.00 93.75 102 GLU A O 1
ATOM 809 N N . ARG A 1 103 ? 0.759 -3.522 20.743 1.00 94.88 103 ARG A N 1
ATOM 810 C CA . ARG A 1 103 ? 0.431 -3.167 19.353 1.00 94.88 103 ARG A CA 1
ATOM 811 C C . ARG A 1 103 ? 1.557 -3.506 18.384 1.00 94.88 103 ARG A C 1
ATOM 813 O O . ARG A 1 103 ? 1.306 -3.654 17.187 1.00 94.88 103 ARG A O 1
ATOM 820 N N . ARG A 1 104 ? 2.779 -3.700 18.887 1.00 95.06 104 ARG A N 1
ATOM 821 C CA . ARG A 1 104 ? 3.958 -4.057 18.091 1.00 95.06 104 ARG A CA 1
ATOM 822 C C . ARG A 1 104 ? 3.736 -5.268 17.168 1.00 95.06 104 ARG A C 1
ATOM 824 O O . ARG A 1 104 ? 4.081 -5.135 15.995 1.00 95.06 104 ARG A O 1
ATOM 831 N N . PRO A 1 105 ? 3.137 -6.400 17.600 1.00 96.75 105 PRO A N 1
ATOM 832 C CA . PRO A 1 105 ? 2.898 -7.533 16.702 1.00 96.75 105 PRO A CA 1
ATOM 833 C C . PRO A 1 105 ? 2.003 -7.174 15.509 1.00 96.75 105 PRO A C 1
ATOM 835 O O . PRO A 1 105 ? 2.244 -7.629 14.393 1.00 96.75 105 PRO A O 1
ATOM 838 N N . HIS A 1 106 ? 1.002 -6.313 15.719 1.00 96.12 106 HIS A N 1
ATOM 839 C CA . HIS A 1 106 ? 0.125 -5.834 14.652 1.00 96.12 106 HIS A CA 1
ATOM 840 C C . HIS A 1 106 ? 0.850 -4.881 13.696 1.00 96.12 106 HIS A C 1
ATOM 842 O O . HIS A 1 106 ? 0.733 -5.036 12.481 1.00 96.12 106 HIS A O 1
ATOM 848 N N . ALA A 1 107 ? 1.634 -3.933 14.224 1.00 95.50 107 ALA A N 1
ATOM 849 C CA . ALA A 1 107 ? 2.448 -3.032 13.408 1.00 95.50 107 ALA A CA 1
ATOM 850 C C . ALA A 1 107 ? 3.452 -3.808 12.541 1.00 95.50 107 ALA A C 1
ATOM 852 O O . ALA A 1 107 ? 3.574 -3.536 11.347 1.00 95.50 107 ALA A O 1
ATOM 853 N N . GLN A 1 108 ? 4.108 -4.816 13.121 1.00 97.00 108 GLN A N 1
ATOM 854 C CA . GLN A 1 108 ? 5.014 -5.716 12.414 1.00 97.00 108 GLN A CA 1
ATOM 855 C C . GLN A 1 108 ? 4.300 -6.495 11.308 1.00 97.00 108 GLN A C 1
ATOM 857 O O . GLN A 1 108 ? 4.741 -6.444 10.164 1.00 97.00 108 GLN A O 1
ATOM 862 N N . ALA A 1 109 ? 3.175 -7.149 11.608 1.00 96.69 109 ALA A N 1
ATOM 863 C CA . ALA A 1 109 ? 2.440 -7.931 10.615 1.00 96.69 109 ALA A CA 1
ATOM 864 C C . ALA A 1 109 ? 1.978 -7.081 9.416 1.00 96.69 109 ALA A C 1
ATOM 866 O O . ALA A 1 109 ? 2.112 -7.505 8.267 1.00 96.69 109 ALA A O 1
ATOM 867 N N . ILE A 1 110 ? 1.467 -5.868 9.667 1.00 95.12 110 ILE A N 1
ATOM 868 C CA . ILE A 1 110 ? 1.053 -4.944 8.600 1.00 95.12 110 ILE A CA 1
ATOM 869 C C . ILE A 1 110 ? 2.264 -4.511 7.770 1.00 95.12 110 ILE A C 1
ATOM 871 O O . ILE A 1 110 ? 2.215 -4.567 6.540 1.00 95.12 110 ILE A O 1
ATOM 875 N N . ALA A 1 111 ? 3.351 -4.090 8.422 1.00 95.06 111 ALA A N 1
ATOM 876 C CA . ALA A 1 111 ? 4.528 -3.591 7.723 1.00 95.06 111 ALA A CA 1
ATOM 877 C C . ALA A 1 111 ? 5.237 -4.681 6.918 1.00 95.06 111 ALA A C 1
ATOM 879 O O . ALA A 1 111 ? 5.675 -4.412 5.805 1.00 95.06 111 ALA A O 1
ATOM 880 N N . GLU A 1 112 ? 5.316 -5.912 7.422 1.00 96.88 112 GLU A N 1
ATOM 881 C CA . GLU A 1 112 ? 5.880 -7.044 6.683 1.00 96.88 112 GLU A CA 1
ATOM 882 C C . GLU A 1 112 ? 5.034 -7.392 5.454 1.00 96.88 112 GLU A C 1
ATOM 884 O O . GLU A 1 112 ? 5.584 -7.573 4.365 1.00 96.88 112 GLU A O 1
ATOM 889 N N . ALA A 1 113 ? 3.703 -7.420 5.590 1.00 95.56 113 ALA A N 1
ATOM 890 C CA . ALA A 1 113 ? 2.801 -7.662 4.465 1.00 95.56 113 ALA A CA 1
ATOM 891 C C . ALA A 1 113 ? 2.920 -6.563 3.394 1.00 95.56 113 ALA A C 1
ATOM 893 O O . ALA A 1 113 ? 3.077 -6.869 2.209 1.00 95.56 113 ALA A O 1
ATOM 894 N N . ALA A 1 114 ? 2.917 -5.292 3.808 1.00 92.31 114 ALA A N 1
ATOM 895 C CA . ALA A 1 114 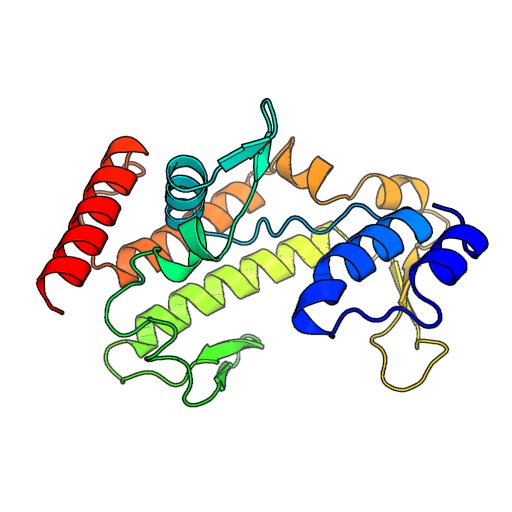? 3.073 -4.147 2.913 1.00 92.31 114 ALA A CA 1
ATOM 896 C C . ALA A 1 114 ? 4.457 -4.124 2.246 1.00 92.31 114 ALA A C 1
ATOM 898 O O . ALA A 1 114 ? 4.564 -3.948 1.032 1.00 92.31 114 ALA A O 1
ATOM 899 N N . HIS A 1 115 ? 5.522 -4.372 3.013 1.00 92.00 115 HIS A N 1
ATOM 900 C CA . HIS A 1 115 ? 6.886 -4.439 2.497 1.00 92.00 115 HIS A CA 1
ATOM 901 C C . HIS A 1 115 ? 7.033 -5.557 1.461 1.00 92.00 115 HIS A C 1
ATOM 903 O O . HIS A 1 115 ? 7.598 -5.342 0.387 1.00 92.00 115 HIS A O 1
ATOM 909 N N . ARG A 1 116 ? 6.467 -6.739 1.736 1.00 95.31 116 ARG A N 1
ATOM 910 C CA . ARG A 1 116 ? 6.484 -7.872 0.806 1.00 95.31 116 ARG A CA 1
ATOM 911 C C . ARG A 1 116 ? 5.707 -7.580 -0.476 1.00 95.31 116 ARG A C 1
ATOM 913 O O . ARG A 1 116 ? 6.204 -7.893 -1.558 1.00 95.31 116 ARG A O 1
ATOM 920 N N . LEU A 1 117 ? 4.516 -6.991 -0.360 1.00 93.81 117 LEU A N 1
ATOM 921 C CA . LEU A 1 117 ? 3.704 -6.573 -1.502 1.00 93.81 117 LEU A CA 1
ATOM 922 C C . LEU A 1 117 ? 4.473 -5.577 -2.381 1.00 93.81 117 LEU A C 1
ATOM 924 O O . LEU A 1 117 ? 4.595 -5.799 -3.587 1.00 93.81 117 LEU A O 1
ATOM 928 N N . ASN A 1 118 ? 5.057 -4.542 -1.772 1.00 90.81 118 ASN A N 1
ATOM 929 C CA . ASN A 1 118 ? 5.845 -3.545 -2.488 1.00 90.81 118 ASN A CA 1
ATOM 930 C C . ASN A 1 118 ? 7.073 -4.171 -3.166 1.00 90.81 118 ASN A C 1
ATOM 932 O O . ASN A 1 118 ? 7.313 -3.913 -4.339 1.00 90.81 118 ASN A O 1
ATOM 936 N N . ALA A 1 119 ? 7.809 -5.054 -2.486 1.00 89.75 119 ALA A N 1
ATOM 937 C CA . ALA A 1 119 ? 8.972 -5.723 -3.072 1.00 89.75 119 ALA A CA 1
ATOM 938 C C . ALA A 1 119 ? 8.611 -6.555 -4.317 1.00 89.75 119 ALA A C 1
ATOM 940 O O . ALA A 1 119 ? 9.322 -6.526 -5.322 1.00 89.75 119 ALA A O 1
ATOM 941 N N . LEU A 1 120 ? 7.491 -7.285 -4.286 1.00 94.62 120 LEU A N 1
ATOM 942 C CA . LEU A 1 120 ? 7.019 -8.053 -5.443 1.00 94.62 120 LEU A CA 1
ATOM 943 C C . LEU A 1 120 ? 6.543 -7.153 -6.583 1.00 94.62 120 LEU A C 1
ATOM 945 O O . LEU A 1 120 ? 6.808 -7.448 -7.748 1.00 94.62 120 LEU A O 1
ATOM 949 N N . ARG A 1 121 ? 5.870 -6.051 -6.248 1.00 93.62 121 ARG A N 1
ATOM 950 C CA . ARG A 1 121 ? 5.435 -5.037 -7.208 1.00 93.62 121 ARG A CA 1
ATOM 951 C C . ARG A 1 121 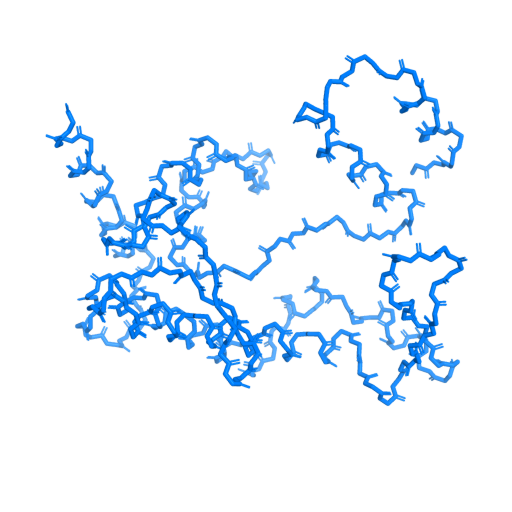? 6.626 -4.380 -7.895 1.00 93.62 121 ARG A C 1
ATOM 953 O O . ARG A 1 121 ? 6.647 -4.335 -9.119 1.00 93.62 121 ARG A O 1
ATOM 960 N N . GLU A 1 122 ? 7.634 -3.966 -7.135 1.00 87.62 122 GLU A N 1
ATOM 961 C CA . GLU A 1 122 ? 8.877 -3.402 -7.664 1.00 87.62 122 GLU A CA 1
ATOM 962 C C . GLU A 1 122 ? 9.609 -4.394 -8.566 1.00 87.62 122 GLU A C 1
ATOM 964 O O . GLU A 1 122 ? 9.999 -4.033 -9.671 1.00 87.62 122 GLU A O 1
ATOM 969 N N . ASN A 1 123 ? 9.714 -5.663 -8.165 1.00 92.62 123 ASN A N 1
ATOM 970 C CA . ASN A 1 123 ? 10.318 -6.698 -9.006 1.00 92.62 123 ASN A CA 1
ATOM 971 C C . ASN A 1 123 ? 9.510 -6.972 -10.281 1.00 92.62 123 ASN A C 1
ATOM 973 O O . ASN A 1 123 ? 10.080 -7.314 -11.314 1.00 92.62 123 ASN A O 1
ATOM 977 N N . TRP A 1 124 ? 8.182 -6.835 -10.237 1.00 94.38 124 TRP A N 1
ATOM 978 C CA . TRP A 1 124 ? 7.355 -6.961 -11.431 1.00 94.38 124 TRP A CA 1
ATOM 979 C C . TRP A 1 124 ? 7.478 -5.736 -12.340 1.00 94.38 124 TRP A C 1
ATOM 981 O O . TRP A 1 124 ? 7.521 -5.906 -13.554 1.00 94.38 124 TRP A O 1
ATOM 991 N N . LEU A 1 125 ? 7.526 -4.520 -11.798 1.00 88.19 125 LEU A N 1
ATOM 992 C CA . LEU A 1 125 ? 7.696 -3.293 -12.583 1.00 88.19 125 LEU A CA 1
ATOM 993 C C . LEU A 1 125 ? 9.088 -3.230 -13.211 1.00 88.19 125 LEU A C 1
ATOM 995 O O . LEU A 1 125 ? 9.227 -2.890 -14.382 1.00 88.19 125 LEU A O 1
ATOM 999 N N . ASN A 1 126 ? 10.094 -3.626 -12.437 1.00 88.25 126 ASN A N 1
ATOM 1000 C CA . ASN A 1 126 ? 11.506 -3.454 -12.732 1.00 88.25 126 ASN A CA 1
ATOM 1001 C C . ASN A 1 126 ? 12.271 -4.782 -12.562 1.00 88.25 126 ASN A C 1
ATOM 1003 O O . ASN A 1 126 ? 13.094 -4.890 -11.646 1.00 88.25 126 ASN A O 1
ATOM 1007 N N . PRO A 1 127 ? 12.027 -5.806 -13.408 1.00 94.38 127 PRO A N 1
ATOM 1008 C CA . PRO A 1 127 ? 12.716 -7.088 -13.279 1.00 94.38 127 PRO A CA 1
ATOM 1009 C C . PRO A 1 127 ? 14.238 -6.904 -13.389 1.00 94.38 127 PRO A C 1
ATOM 1011 O O . PRO A 1 127 ? 14.691 -6.282 -14.356 1.00 94.38 127 PRO A O 1
ATOM 1014 N N . PRO A 1 128 ? 15.047 -7.420 -12.443 1.00 90.94 128 PRO A N 1
ATOM 1015 C CA . PRO A 1 128 ? 16.498 -7.197 -12.423 1.00 90.94 128 PRO A CA 1
ATOM 1016 C C . PRO A 1 128 ? 17.206 -7.751 -13.667 1.00 90.94 128 PRO A C 1
ATOM 1018 O O . PRO A 1 128 ? 18.252 -7.254 -14.077 1.00 90.94 128 PRO A O 1
ATOM 1021 N N . GLU A 1 129 ? 16.629 -8.762 -14.308 1.00 95.00 129 GLU A N 1
ATOM 1022 C CA . GLU A 1 129 ? 17.102 -9.284 -15.582 1.00 95.00 129 GLU A CA 1
ATOM 1023 C C . GLU A 1 129 ? 16.897 -8.297 -16.748 1.00 95.00 129 GLU A C 1
ATOM 1025 O O . GLU A 1 129 ? 17.659 -8.358 -17.710 1.00 95.00 129 GLU A O 1
ATOM 1030 N N . TRP A 1 130 ? 15.927 -7.377 -16.663 1.00 93.62 130 TRP A N 1
ATOM 1031 C CA . TRP A 1 130 ? 15.511 -6.465 -17.743 1.00 93.62 130 TRP A CA 1
ATOM 1032 C C . TRP A 1 130 ? 16.009 -5.034 -17.576 1.00 93.62 130 TRP A C 1
ATOM 1034 O O . TRP A 1 130 ? 15.951 -4.255 -18.529 1.00 93.62 130 TRP A O 1
ATOM 1044 N N . ILE A 1 131 ? 16.476 -4.680 -16.382 1.00 90.38 131 ILE A N 1
ATOM 1045 C CA . ILE A 1 131 ? 16.925 -3.329 -16.064 1.00 90.38 131 ILE A CA 1
ATOM 1046 C C . ILE A 1 131 ? 18.386 -3.300 -15.630 1.00 90.38 131 ILE A C 1
ATOM 1048 O O . ILE A 1 131 ? 18.953 -4.291 -15.174 1.00 90.38 131 ILE A O 1
ATOM 1052 N N . GLU A 1 132 ? 18.972 -2.119 -15.734 1.00 89.44 132 GLU A N 1
ATOM 1053 C CA . GLU A 1 132 ? 20.230 -1.756 -15.102 1.00 89.44 132 GLU A CA 1
ATOM 1054 C C . GLU A 1 132 ? 19.984 -0.554 -14.194 1.00 89.44 132 GLU A C 1
ATOM 1056 O O . GLU A 1 132 ? 19.251 0.373 -14.547 1.00 89.44 132 GLU A O 1
ATOM 1061 N N . ARG A 1 133 ? 20.579 -0.578 -13.001 1.00 84.25 133 ARG A N 1
ATOM 1062 C CA . ARG A 1 133 ? 20.592 0.569 -12.094 1.00 84.25 133 ARG A CA 1
ATOM 1063 C C . ARG A 1 133 ? 21.923 1.277 -12.258 1.00 84.25 133 ARG A C 1
ATOM 1065 O O . ARG A 1 133 ? 22.973 0.655 -12.113 1.00 84.25 133 ARG A O 1
ATOM 1072 N N . ILE A 1 134 ? 21.870 2.559 -12.592 1.00 83.00 134 ILE A N 1
ATOM 1073 C CA . ILE A 1 134 ? 23.056 3.396 -12.760 1.00 83.00 134 ILE A CA 1
ATOM 1074 C C . ILE A 1 134 ? 22.971 4.607 -11.827 1.00 83.00 134 ILE A C 1
ATOM 1076 O O . ILE A 1 134 ? 21.864 5.071 -11.543 1.00 83.00 134 ILE A O 1
ATOM 1080 N N . PRO A 1 135 ? 24.104 5.157 -11.360 1.00 79.94 135 PRO A N 1
ATOM 1081 C CA . PRO A 1 135 ? 24.093 6.374 -10.559 1.00 79.94 135 PRO A CA 1
ATOM 1082 C C . PRO A 1 135 ? 23.349 7.511 -11.266 1.00 79.94 135 PRO A C 1
ATOM 1084 O O . PRO A 1 135 ? 23.466 7.680 -12.485 1.00 79.94 135 PRO A O 1
ATOM 1087 N N . GLU A 1 136 ? 22.595 8.302 -10.504 1.00 76.12 136 GLU A N 1
ATOM 1088 C CA . GLU A 1 136 ? 21.992 9.515 -11.047 1.00 76.12 136 GLU A CA 1
ATOM 1089 C C . GLU A 1 136 ? 23.077 10.553 -11.365 1.00 76.12 136 GLU A C 1
ATOM 1091 O O . GLU A 1 136 ? 24.129 10.619 -10.727 1.00 76.12 136 GLU A O 1
ATOM 1096 N N . VAL A 1 137 ? 22.809 11.382 -12.372 1.00 71.69 137 VAL A N 1
ATOM 1097 C CA . VAL A 1 137 ? 23.697 12.468 -12.808 1.00 71.69 137 VAL A CA 1
ATOM 1098 C C . VAL A 1 137 ? 23.868 13.505 -11.697 1.00 71.69 137 VAL A C 1
ATOM 1100 O O . VAL A 1 137 ? 24.913 14.147 -11.593 1.00 71.69 137 VAL A O 1
ATOM 1103 N N . VAL A 1 138 ? 22.841 13.661 -10.858 1.00 61.09 138 VAL A N 1
ATOM 1104 C CA . VAL A 1 138 ? 22.838 14.563 -9.710 1.00 61.09 138 VAL A CA 1
ATOM 1105 C C . VAL A 1 138 ? 23.100 13.765 -8.427 1.00 61.09 138 VAL A C 1
ATOM 1107 O O . VAL A 1 138 ? 22.319 12.871 -8.094 1.00 61.09 138 VAL A O 1
ATOM 1110 N N . PRO A 1 139 ? 24.160 14.092 -7.664 1.00 65.50 139 PRO A N 1
ATOM 1111 C CA . PRO A 1 139 ? 24.432 13.454 -6.381 1.00 65.50 139 PRO A CA 1
ATOM 1112 C C . PRO A 1 139 ? 23.275 13.610 -5.386 1.00 65.50 139 PRO A C 1
ATOM 1114 O O . PRO A 1 139 ? 22.635 14.659 -5.324 1.00 65.50 139 PRO A O 1
ATOM 1117 N N . GLY A 1 140 ? 23.044 12.579 -4.571 1.00 66.25 140 GLY A N 1
ATOM 1118 C CA . GLY A 1 140 ? 21.999 12.570 -3.539 1.00 66.25 140 GLY A CA 1
ATOM 1119 C C . GLY A 1 140 ? 20.628 12.079 -4.011 1.00 66.25 140 GLY A C 1
ATOM 1120 O O . GLY A 1 140 ? 19.725 11.957 -3.187 1.00 66.25 140 GLY A O 1
ATOM 1121 N N . TYR A 1 141 ? 20.476 11.759 -5.299 1.00 57.56 141 TYR A N 1
ATOM 1122 C CA . TYR A 1 141 ? 19.272 11.131 -5.842 1.00 57.56 141 TYR A CA 1
ATOM 1123 C C . TYR A 1 141 ? 19.419 9.601 -5.922 1.00 57.56 141 TYR A C 1
ATOM 1125 O O . TYR A 1 141 ? 20.545 9.103 -6.028 1.00 57.56 141 TYR A O 1
ATOM 1133 N N . PRO A 1 142 ? 18.303 8.844 -5.868 1.00 67.94 142 PRO A N 1
ATOM 1134 C CA . PRO A 1 142 ? 18.319 7.398 -6.074 1.00 67.94 142 PRO A CA 1
ATOM 1135 C C . PRO A 1 142 ? 18.893 7.014 -7.439 1.00 67.94 142 PRO A C 1
ATOM 1137 O O . PRO A 1 142 ? 18.853 7.800 -8.381 1.00 67.94 142 PRO A O 1
ATOM 1140 N N . GLU A 1 143 ? 19.383 5.781 -7.559 1.00 72.25 143 GLU A N 1
ATOM 1141 C CA . GLU A 1 143 ? 19.856 5.246 -8.837 1.00 72.25 143 GLU A CA 1
ATOM 1142 C C . GLU A 1 143 ? 18.767 5.300 -9.912 1.00 72.25 143 GLU A C 1
ATOM 1144 O O . GLU A 1 143 ? 17.603 4.956 -9.677 1.00 72.25 143 GLU A O 1
ATOM 1149 N N . ARG A 1 144 ? 19.173 5.672 -11.124 1.00 75.38 144 ARG A N 1
ATOM 1150 C CA . ARG A 1 144 ? 18.302 5.674 -12.289 1.00 75.38 144 ARG A CA 1
ATOM 1151 C C . ARG A 1 144 ? 18.146 4.258 -12.824 1.00 75.38 144 ARG A C 1
ATOM 1153 O O . ARG A 1 144 ? 19.128 3.561 -13.074 1.00 75.38 144 ARG A O 1
ATOM 1160 N N . ILE A 1 145 ? 16.898 3.868 -13.053 1.00 77.81 145 ILE A N 1
ATOM 1161 C CA . ILE A 1 145 ? 16.535 2.599 -13.682 1.00 77.81 145 ILE A CA 1
ATOM 1162 C C . ILE A 1 145 ? 16.546 2.788 -15.199 1.00 77.81 145 ILE A C 1
ATOM 1164 O O . ILE A 1 145 ? 15.815 3.624 -15.732 1.00 77.81 145 ILE A O 1
ATOM 1168 N N . VAL A 1 146 ? 17.379 2.016 -15.895 1.00 81.69 146 VAL A N 1
ATOM 1169 C CA . VAL A 1 146 ? 17.504 2.042 -17.354 1.00 81.69 146 VAL A CA 1
ATOM 1170 C C . VAL A 1 146 ? 17.091 0.684 -17.925 1.00 81.69 146 VAL A C 1
ATOM 1172 O O . VAL A 1 146 ? 17.565 -0.343 -17.441 1.00 81.69 146 VAL A O 1
ATOM 1175 N N . PRO A 1 147 ? 16.216 0.637 -18.946 1.00 84.81 147 PRO A N 1
ATOM 1176 C CA . PRO A 1 147 ? 15.874 -0.612 -19.613 1.00 84.81 147 PRO A CA 1
ATOM 1177 C C . PRO A 1 147 ? 17.070 -1.155 -20.396 1.00 84.81 147 PRO A C 1
ATOM 1179 O O . PRO A 1 147 ? 17.715 -0.409 -21.138 1.00 84.81 147 PRO A O 1
ATOM 1182 N N . LYS A 1 148 ? 17.297 -2.468 -20.336 1.00 91.19 148 LYS A N 1
ATOM 1183 C CA . LYS A 1 148 ? 18.144 -3.148 -21.320 1.00 91.19 148 LYS A CA 1
ATOM 1184 C C . LYS A 1 148 ? 17.473 -3.103 -22.688 1.00 91.19 148 LYS A C 1
ATOM 1186 O O . LYS A 1 148 ? 16.245 -3.177 -22.794 1.00 91.19 148 LYS A O 1
ATOM 1191 N N . THR A 1 149 ? 18.271 -2.949 -23.742 1.00 92.38 149 THR A N 1
ATOM 1192 C CA . THR A 1 149 ? 17.755 -2.654 -25.091 1.00 92.38 149 THR A CA 1
ATOM 1193 C C . THR A 1 149 ? 16.800 -3.739 -25.589 1.00 92.38 149 THR A C 1
ATOM 1195 O O . THR A 1 149 ? 15.754 -3.421 -26.152 1.00 92.38 149 THR A O 1
ATOM 1198 N N . GLU A 1 150 ? 17.105 -5.005 -25.314 1.00 95.44 150 GLU A N 1
ATOM 1199 C CA . GLU A 1 150 ? 16.300 -6.168 -25.689 1.00 95.44 150 GLU A CA 1
ATOM 1200 C C . GLU A 1 150 ? 14.958 -6.286 -24.942 1.00 95.44 150 GLU A C 1
ATOM 1202 O O . GLU A 1 150 ? 14.092 -7.036 -25.382 1.00 95.44 150 GLU A O 1
ATOM 1207 N N . HIS A 1 151 ? 14.767 -5.546 -23.842 1.00 93.25 151 HIS A N 1
ATOM 1208 C CA . HIS A 1 151 ? 13.576 -5.619 -22.984 1.00 93.25 151 HIS A CA 1
ATOM 1209 C C . HIS A 1 151 ? 12.786 -4.303 -22.904 1.00 93.25 151 HIS A C 1
ATOM 1211 O O . HIS A 1 151 ? 11.762 -4.229 -22.220 1.00 93.25 151 HIS A O 1
ATOM 1217 N N . ALA A 1 152 ? 13.233 -3.247 -23.590 1.00 87.06 152 ALA A N 1
ATOM 1218 C CA . ALA A 1 152 ? 12.644 -1.913 -23.485 1.00 87.06 152 ALA A CA 1
ATOM 1219 C C . ALA A 1 152 ? 11.157 -1.867 -23.895 1.00 87.06 152 ALA A C 1
ATOM 1221 O O . ALA A 1 152 ? 10.360 -1.155 -23.277 1.00 87.06 152 ALA A O 1
ATOM 1222 N N . ALA A 1 153 ? 10.762 -2.633 -24.918 1.00 89.69 153 ALA A N 1
ATOM 1223 C CA . ALA A 1 153 ? 9.383 -2.658 -25.407 1.00 89.69 153 ALA A CA 1
ATOM 1224 C C . ALA A 1 153 ? 8.427 -3.355 -24.421 1.00 89.69 153 ALA A C 1
ATOM 1226 O O . ALA A 1 153 ? 7.286 -2.925 -24.238 1.00 89.69 153 ALA A O 1
ATOM 1227 N N . GLU A 1 154 ? 8.886 -4.421 -23.775 1.00 92.31 154 GLU A N 1
ATOM 1228 C CA . GLU A 1 154 ? 8.159 -5.201 -22.782 1.00 92.31 154 GLU A CA 1
ATOM 1229 C C . GLU A 1 154 ? 8.079 -4.455 -21.452 1.00 92.31 154 GLU A C 1
ATOM 1231 O O . GLU A 1 154 ? 7.009 -4.410 -20.845 1.00 92.31 154 GLU A O 1
ATOM 1236 N N . LEU A 1 155 ? 9.171 -3.815 -21.028 1.00 86.19 155 LEU A N 1
ATOM 1237 C CA . LEU A 1 155 ? 9.210 -3.015 -19.806 1.00 86.19 155 LEU A CA 1
ATOM 1238 C C . LEU A 1 155 ? 8.217 -1.847 -19.872 1.00 86.19 155 LEU A C 1
ATOM 1240 O O . LEU A 1 155 ? 7.512 -1.586 -18.905 1.00 86.19 155 LEU A O 1
ATOM 1244 N N . LYS A 1 156 ? 8.042 -1.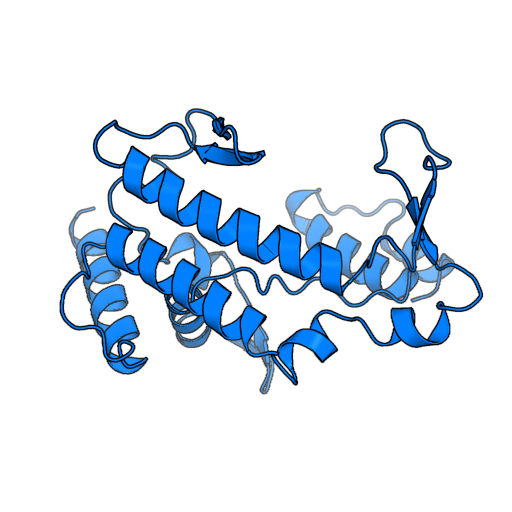220 -21.045 1.00 84.06 156 LYS A N 1
ATOM 1245 C CA . LYS A 1 156 ? 7.029 -0.168 -21.255 1.00 84.06 156 LYS A CA 1
ATOM 1246 C C . LYS A 1 156 ? 5.591 -0.638 -20.981 1.00 84.06 156 LYS A C 1
ATOM 1248 O O . LYS A 1 156 ? 4.721 0.181 -20.692 1.00 84.06 156 LYS A O 1
ATOM 1253 N N . LYS A 1 157 ? 5.318 -1.944 -21.071 1.00 87.06 157 LYS A N 1
ATOM 1254 C CA . LYS A 1 157 ? 4.003 -2.530 -20.755 1.00 87.06 157 LYS A CA 1
ATOM 1255 C C . LYS A 1 157 ? 3.838 -2.820 -19.261 1.00 87.06 157 LYS A C 1
ATOM 1257 O O . LYS A 1 157 ? 2.713 -3.051 -18.822 1.00 87.06 157 LYS A O 1
ATOM 1262 N N . ARG A 1 158 ? 4.916 -2.825 -18.476 1.00 87.44 158 ARG A N 1
ATOM 1263 C CA . ARG A 1 158 ? 4.889 -3.096 -17.035 1.00 87.44 158 ARG A CA 1
ATOM 1264 C C . ARG A 1 158 ? 4.604 -1.812 -16.259 1.00 87.44 158 ARG A C 1
ATOM 1266 O O . ARG A 1 158 ? 5.484 -1.227 -15.644 1.00 87.44 158 ARG A O 1
ATOM 1273 N N . THR A 1 159 ? 3.351 -1.371 -16.299 1.00 86.50 159 THR A N 1
ATOM 1274 C CA . THR A 1 159 ? 2.854 -0.242 -15.498 1.00 86.50 159 THR A CA 1
ATOM 1275 C C . THR A 1 159 ? 1.985 -0.741 -14.349 1.00 86.50 159 THR A C 1
ATOM 1277 O O . THR A 1 159 ? 1.387 -1.816 -14.446 1.00 86.50 159 THR A O 1
ATOM 1280 N N . LEU A 1 160 ? 1.861 0.049 -13.276 1.00 82.94 160 LEU A N 1
ATOM 1281 C CA . LEU A 1 160 ? 0.922 -0.248 -12.188 1.00 82.94 160 LEU A CA 1
ATOM 1282 C C . LEU A 1 160 ? -0.502 -0.422 -12.719 1.00 82.94 160 LEU A C 1
ATOM 1284 O O . LEU A 1 160 ? -1.181 -1.375 -12.356 1.00 82.94 160 LEU A O 1
ATOM 1288 N N . THR A 1 161 ? -0.931 0.434 -13.645 1.00 81.06 161 THR A N 1
ATOM 1289 C CA . THR A 1 161 ? -2.250 0.322 -14.272 1.00 81.06 161 THR A CA 1
ATOM 1290 C C . THR A 1 161 ? -2.445 -1.035 -14.947 1.00 81.06 161 THR A C 1
ATOM 1292 O O . THR A 1 161 ? -3.445 -1.701 -14.695 1.00 81.06 161 THR A O 1
ATOM 1295 N N . ASN A 1 162 ? -1.477 -1.514 -15.732 1.00 86.50 162 ASN A N 1
ATOM 1296 C CA . ASN A 1 162 ? -1.586 -2.834 -16.358 1.00 86.50 162 ASN A CA 1
ATOM 1297 C C . ASN A 1 162 ? -1.553 -3.972 -15.330 1.00 86.50 162 ASN A C 1
ATOM 1299 O O . ASN A 1 162 ? -2.305 -4.936 -15.470 1.00 86.50 162 ASN A O 1
ATOM 1303 N N . LEU A 1 163 ? -0.729 -3.843 -14.287 1.00 87.50 163 LEU A N 1
ATOM 1304 C CA . LEU A 1 163 ? -0.655 -4.818 -13.202 1.00 87.50 163 LEU A CA 1
ATOM 1305 C C . LEU A 1 163 ? -1.996 -4.962 -12.470 1.00 87.50 163 LEU A C 1
ATOM 1307 O O . LEU A 1 163 ? -2.427 -6.079 -12.209 1.00 87.50 163 LEU A O 1
ATOM 1311 N N . TYR A 1 164 ? -2.666 -3.851 -12.166 1.00 86.75 164 TYR A N 1
ATOM 1312 C CA . TYR A 1 164 ? -3.920 -3.852 -11.410 1.00 86.75 164 TYR A CA 1
ATOM 1313 C C . TYR A 1 164 ? -5.167 -4.052 -12.286 1.00 86.75 164 TYR A C 1
ATOM 1315 O O . TYR A 1 164 ? -6.179 -4.533 -11.784 1.00 86.75 164 TYR A O 1
ATOM 1323 N N . ASN A 1 165 ? -5.103 -3.773 -13.593 1.00 87.44 165 ASN A N 1
ATOM 1324 C CA . ASN A 1 165 ? -6.174 -4.110 -14.542 1.00 87.44 165 ASN A CA 1
ATOM 1325 C C . ASN A 1 165 ? -6.277 -5.620 -14.802 1.00 87.44 165 ASN A C 1
ATOM 1327 O O . ASN A 1 165 ? -7.339 -6.125 -15.163 1.00 87.44 165 ASN A O 1
ATOM 1331 N N . THR A 1 166 ? -5.174 -6.357 -14.673 1.00 89.50 166 THR A N 1
ATOM 1332 C CA . THR A 1 166 ? -5.146 -7.818 -14.823 1.00 89.50 166 THR A CA 1
ATOM 1333 C C . THR A 1 166 ? -4.303 -8.413 -13.696 1.00 89.50 166 THR A C 1
ATOM 1335 O O . THR A 1 166 ? -3.176 -8.859 -13.931 1.00 89.50 166 THR A O 1
ATOM 1338 N N . PRO A 1 167 ? -4.826 -8.386 -12.453 1.00 89.31 167 PRO A N 1
ATOM 1339 C CA . PRO A 1 167 ? -4.053 -8.722 -11.272 1.00 89.31 167 PRO A CA 1
ATOM 1340 C C . PRO A 1 167 ? -3.679 -10.209 -11.290 1.00 89.31 167 PRO A C 1
ATOM 1342 O O . PRO A 1 167 ? -4.563 -11.071 -11.293 1.00 89.31 167 PRO A O 1
ATOM 1345 N N . PRO A 1 168 ? -2.378 -10.551 -11.299 1.00 95.69 168 PRO A N 1
ATOM 1346 C CA . PRO A 1 168 ? -1.951 -11.938 -11.199 1.00 95.69 168 PRO A CA 1
ATOM 1347 C C . PRO A 1 168 ? -2.293 -12.499 -9.814 1.00 95.69 168 PRO A C 1
ATOM 1349 O O . PRO A 1 168 ? -2.373 -11.761 -8.832 1.00 95.69 168 PRO A O 1
ATOM 1352 N N . ALA A 1 169 ? -2.424 -13.824 -9.705 1.00 96.12 169 ALA A N 1
ATOM 1353 C CA . ALA A 1 169 ? -2.812 -14.482 -8.453 1.00 96.12 169 ALA A CA 1
ATOM 1354 C C . ALA A 1 169 ? -1.907 -14.111 -7.262 1.00 96.12 169 ALA A C 1
ATOM 1356 O O . ALA A 1 169 ? -2.392 -13.941 -6.147 1.00 96.12 169 ALA A O 1
ATOM 1357 N N . TRP A 1 170 ? -0.601 -13.923 -7.493 1.00 96.38 170 TRP A N 1
ATOM 1358 C CA . TRP A 1 170 ? 0.306 -13.487 -6.431 1.00 96.38 170 TRP A CA 1
ATOM 1359 C C . TRP A 1 170 ? -0.077 -12.107 -5.886 1.00 96.38 170 TRP A C 1
ATOM 1361 O O . TRP A 1 170 ? -0.020 -11.921 -4.677 1.00 96.38 170 TRP A O 1
ATOM 1371 N N . LEU A 1 171 ? -0.502 -11.165 -6.732 1.00 94.81 171 LEU A N 1
ATOM 1372 C CA . LEU A 1 171 ? -0.865 -9.816 -6.302 1.00 94.81 171 LEU A CA 1
ATOM 1373 C C . LEU A 1 171 ? -2.117 -9.867 -5.429 1.00 94.81 171 LEU A C 1
ATOM 1375 O O . LEU A 1 171 ? -2.120 -9.321 -4.329 1.00 94.81 171 LEU A O 1
ATOM 1379 N N . VAL A 1 172 ? -3.135 -10.605 -5.880 1.00 92.00 172 VAL A N 1
ATOM 1380 C CA . VAL A 1 172 ? -4.381 -10.819 -5.130 1.00 92.00 172 VAL A CA 1
ATOM 1381 C C . VAL A 1 172 ? -4.095 -11.414 -3.751 1.00 92.00 172 VAL A C 1
ATOM 1383 O O . VAL A 1 172 ? -4.570 -10.893 -2.747 1.00 92.00 172 VAL A O 1
ATOM 1386 N N . ASN A 1 173 ? -3.266 -12.457 -3.682 1.00 93.19 173 ASN A N 1
ATOM 1387 C CA . ASN A 1 173 ? -2.953 -13.129 -2.421 1.00 93.19 173 ASN A CA 1
ATOM 1388 C C . ASN A 1 173 ? -2.184 -12.223 -1.442 1.00 93.19 173 ASN A C 1
ATOM 1390 O O . ASN A 1 173 ? -2.411 -12.294 -0.237 1.00 93.19 173 ASN A O 1
ATOM 1394 N N . HIS A 1 174 ? -1.284 -11.363 -1.930 1.00 94.50 174 HIS A N 1
ATOM 1395 C CA . HIS A 1 174 ? -0.530 -10.453 -1.058 1.00 94.50 174 HIS A CA 1
ATOM 1396 C C . HIS A 1 174 ? -1.380 -9.272 -0.575 1.00 94.50 174 HIS A C 1
ATOM 1398 O O . HIS A 1 174 ? -1.230 -8.854 0.571 1.00 94.50 174 HIS A O 1
ATOM 1404 N N . HIS A 1 175 ? -2.328 -8.798 -1.389 1.00 92.31 175 HIS A N 1
ATOM 1405 C CA . HIS A 1 175 ? -3.364 -7.869 -0.926 1.00 92.31 175 HIS A CA 1
ATOM 1406 C C . HIS A 1 175 ? -4.263 -8.503 0.136 1.00 92.31 175 HIS A C 1
ATOM 1408 O O . HIS A 1 175 ? -4.517 -7.886 1.163 1.00 92.31 175 HIS A O 1
ATOM 1414 N N . GLN A 1 176 ? -4.672 -9.762 -0.045 1.00 91.38 176 GLN A N 1
ATOM 1415 C CA . GLN A 1 176 ? -5.430 -10.494 0.976 1.00 91.38 176 GLN A CA 1
ATOM 1416 C C . GLN A 1 176 ? -4.643 -10.645 2.284 1.00 91.38 176 GLN A C 1
ATOM 1418 O O . GLN A 1 176 ? -5.209 -10.462 3.357 1.00 91.38 176 GLN A O 1
ATOM 1423 N N . ALA A 1 177 ? -3.339 -10.928 2.215 1.00 92.81 177 ALA A N 1
ATOM 1424 C CA . ALA A 1 177 ? -2.489 -11.001 3.402 1.00 92.81 177 ALA A CA 1
ATOM 1425 C C . ALA A 1 177 ? -2.405 -9.650 4.136 1.00 92.81 177 ALA A C 1
ATOM 1427 O O . ALA A 1 177 ? -2.511 -9.613 5.364 1.00 92.81 177 ALA A O 1
ATOM 1428 N N . LEU A 1 178 ? -2.270 -8.544 3.394 1.00 93.31 178 LEU A N 1
ATOM 1429 C CA . LEU A 1 178 ? -2.303 -7.194 3.958 1.00 93.31 178 LEU A CA 1
ATOM 1430 C C . LEU A 1 178 ? -3.664 -6.889 4.602 1.00 93.31 178 LEU A C 1
ATOM 1432 O O . LEU A 1 178 ? -3.711 -6.422 5.739 1.00 93.31 178 LEU A O 1
ATOM 1436 N N . ASP A 1 179 ? -4.767 -7.207 3.922 1.00 91.88 179 ASP A N 1
ATOM 1437 C CA . ASP A 1 179 ? -6.127 -7.052 4.448 1.00 91.88 179 ASP A CA 1
ATOM 1438 C C . ASP A 1 179 ? -6.323 -7.815 5.758 1.00 91.88 179 ASP A C 1
ATOM 1440 O O . ASP A 1 179 ? -6.870 -7.267 6.716 1.00 91.88 179 ASP A O 1
ATOM 1444 N N . THR A 1 180 ? -5.856 -9.065 5.825 1.00 91.94 180 THR A N 1
ATOM 1445 C CA . THR A 1 180 ? -5.915 -9.883 7.039 1.00 91.94 180 THR A CA 1
ATOM 1446 C C . THR A 1 180 ? -5.087 -9.274 8.167 1.00 91.94 180 THR A C 1
ATOM 1448 O O . THR A 1 180 ? -5.574 -9.190 9.293 1.00 91.94 180 THR A O 1
ATOM 1451 N N . ALA A 1 181 ? -3.866 -8.803 7.892 1.00 94.00 181 ALA A N 1
ATOM 1452 C CA . ALA A 1 181 ? -3.028 -8.158 8.903 1.00 94.00 181 ALA A CA 1
ATOM 1453 C C . ALA A 1 181 ? -3.692 -6.894 9.475 1.00 94.00 181 ALA A C 1
ATOM 1455 O O . ALA A 1 181 ? -3.704 -6.694 10.692 1.00 94.00 181 ALA A O 1
ATOM 1456 N N . VAL A 1 182 ? -4.305 -6.074 8.615 1.00 93.69 182 VAL A N 1
ATOM 1457 C CA . VAL A 1 182 ? -5.032 -4.874 9.042 1.00 93.69 182 VAL A CA 1
ATOM 1458 C C . VAL A 1 182 ? -6.300 -5.242 9.818 1.00 93.69 182 VAL A C 1
ATOM 1460 O O . VAL A 1 182 ? -6.533 -4.675 10.882 1.00 93.69 182 VAL A O 1
ATOM 1463 N N . ALA A 1 183 ? -7.096 -6.211 9.358 1.00 92.69 183 ALA A N 1
ATOM 1464 C CA . ALA A 1 183 ? -8.285 -6.678 10.077 1.00 92.69 183 ALA A CA 1
ATOM 1465 C C . ALA A 1 183 ? -7.940 -7.217 11.477 1.00 92.69 183 ALA A C 1
ATOM 1467 O O . ALA A 1 183 ? -8.616 -6.887 12.451 1.00 92.69 183 ALA A O 1
ATOM 1468 N N . ASN A 1 184 ? -6.839 -7.961 11.604 1.00 93.00 184 ASN A N 1
ATOM 1469 C CA . ASN A 1 184 ? -6.345 -8.434 12.896 1.00 93.00 184 ASN A CA 1
ATOM 1470 C C . ASN A 1 184 ? -5.957 -7.282 13.829 1.00 93.00 184 ASN A C 1
ATOM 1472 O O . ASN A 1 184 ? -6.192 -7.379 15.029 1.00 93.00 184 ASN A O 1
ATOM 1476 N N . ALA A 1 185 ? -5.411 -6.181 13.303 1.00 94.06 185 ALA A N 1
ATOM 1477 C CA . ALA A 1 185 ? -5.115 -4.996 14.109 1.00 94.06 185 ALA A CA 1
ATOM 1478 C C . ALA A 1 185 ? -6.380 -4.311 14.653 1.00 94.06 185 ALA A C 1
ATOM 1480 O O . ALA A 1 185 ? -6.334 -3.697 15.715 1.00 94.06 185 ALA A O 1
ATOM 1481 N N . TYR A 1 186 ? -7.517 -4.452 13.966 1.00 93.06 186 TYR A N 1
ATOM 1482 C CA . TYR A 1 186 ? -8.831 -4.041 14.470 1.00 93.06 186 TYR A CA 1
ATOM 1483 C C . TYR A 1 186 ? -9.466 -5.049 15.445 1.00 93.06 186 TYR A C 1
ATOM 1485 O O . TYR A 1 186 ? -10.576 -4.813 15.923 1.00 93.06 186 TYR A O 1
ATOM 1493 N N . GLY A 1 187 ? -8.814 -6.186 15.709 1.00 92.00 187 GLY A N 1
ATOM 1494 C CA . GLY A 1 187 ? -9.403 -7.294 16.462 1.00 92.00 187 GLY A CA 1
ATOM 1495 C C . GLY A 1 187 ? -10.523 -8.018 15.706 1.00 92.00 187 GLY A C 1
ATOM 1496 O O . GLY A 1 187 ? -11.353 -8.677 16.319 1.00 92.00 187 GLY A O 1
ATOM 1497 N N . TRP A 1 188 ? -10.594 -7.891 14.376 1.00 90.62 188 TRP A N 1
ATOM 1498 C CA . TRP A 1 188 ? -11.605 -8.551 13.541 1.00 90.62 188 TRP A CA 1
ATOM 1499 C C . TRP A 1 188 ? -11.138 -9.952 13.126 1.00 90.62 188 TRP A C 1
ATOM 1501 O O . TRP A 1 188 ? -10.977 -10.233 11.940 1.00 90.62 188 TRP A O 1
ATOM 1511 N N . SER A 1 189 ? -10.909 -10.816 14.118 1.00 74.75 189 SER A N 1
ATOM 1512 C CA . SER A 1 189 ? -10.471 -12.212 13.946 1.00 74.75 189 SER A CA 1
ATOM 1513 C C . SER A 1 189 ? -11.589 -13.177 13.540 1.00 74.75 189 SER A C 1
ATOM 1515 O O . SER A 1 189 ? -11.320 -14.326 13.188 1.00 74.75 189 SER A O 1
ATOM 1517 N N . ASP A 1 190 ? -12.836 -12.720 13.614 1.00 65.56 190 ASP A N 1
ATOM 1518 C CA . ASP A 1 190 ? -14.008 -13.584 13.583 1.00 65.56 190 ASP A CA 1
ATOM 1519 C C . ASP A 1 190 ? -14.497 -13.746 12.134 1.00 65.56 190 ASP A C 1
AT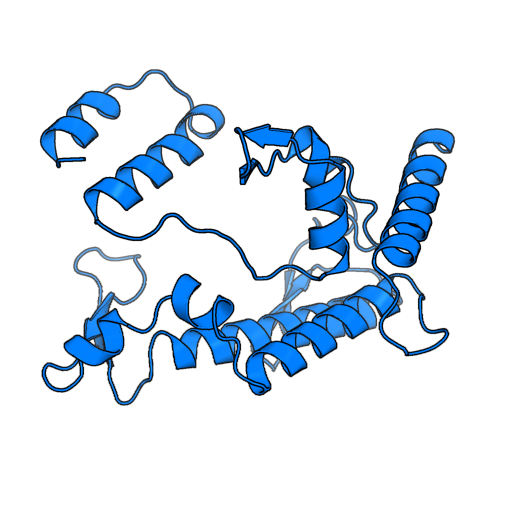OM 1521 O O . ASP A 1 190 ? -14.994 -12.797 11.525 1.00 65.56 190 ASP A O 1
ATOM 1525 N N . ASP A 1 191 ? -14.350 -14.968 11.619 1.00 47.09 191 ASP A N 1
ATOM 1526 C CA . ASP A 1 191 ? -14.885 -15.507 10.365 1.00 47.09 191 ASP A CA 1
ATOM 1527 C C . ASP A 1 191 ? -14.354 -14.919 9.043 1.00 47.09 191 ASP A C 1
ATOM 1529 O O . ASP A 1 191 ? -14.700 -13.842 8.563 1.00 47.09 191 ASP A O 1
ATOM 1533 N N . THR A 1 192 ? -13.534 -15.753 8.402 1.00 53.00 192 THR A N 1
ATOM 1534 C CA . THR A 1 192 ? -12.770 -15.558 7.167 1.00 53.00 192 THR A CA 1
ATOM 1535 C C . THR A 1 192 ? -13.480 -15.978 5.859 1.00 53.00 192 THR A C 1
ATOM 1537 O O . THR A 1 192 ? -12.803 -16.425 4.936 1.00 53.00 192 THR A O 1
ATOM 1540 N N . PRO A 1 193 ? -14.796 -15.796 5.624 1.00 50.78 193 PRO A N 1
ATOM 1541 C CA . PRO A 1 193 ? -15.230 -15.399 4.294 1.00 50.78 193 PRO A CA 1
ATOM 1542 C C . PRO A 1 193 ? -15.022 -13.888 4.206 1.00 50.78 193 PRO A C 1
ATOM 1544 O O . PRO A 1 193 ? -15.623 -13.144 4.975 1.00 50.78 193 PRO A O 1
ATOM 1547 N N . ALA A 1 194 ? -14.136 -13.450 3.305 1.00 68.25 194 ALA A N 1
ATOM 1548 C CA . ALA A 1 194 ? -13.792 -12.049 3.049 1.00 68.25 194 ALA A CA 1
ATOM 1549 C C . ALA A 1 194 ? -14.931 -11.082 3.430 1.00 68.25 194 ALA A C 1
ATOM 1551 O O . ALA A 1 194 ? -15.949 -11.048 2.739 1.00 68.25 194 ALA A O 1
ATOM 1552 N N . LEU A 1 195 ? -14.762 -10.335 4.537 1.00 77.31 195 LEU A N 1
ATOM 1553 C CA . LEU A 1 195 ? -15.778 -9.415 5.068 1.00 77.31 195 LEU A CA 1
ATOM 1554 C C . LEU A 1 195 ? -16.445 -8.650 3.924 1.00 77.31 195 LEU A C 1
ATOM 1556 O O . LEU A 1 195 ? -15.759 -7.965 3.165 1.00 77.31 195 LEU A O 1
ATOM 1560 N N . SER A 1 196 ? -17.762 -8.765 3.765 1.00 86.81 196 SER A N 1
ATOM 1561 C CA . SER A 1 196 ? -18.431 -8.023 2.692 1.00 86.81 196 SER A CA 1
ATOM 1562 C C . SER A 1 196 ? -18.133 -6.526 2.816 1.00 86.81 196 SER A C 1
ATOM 1564 O O . SER A 1 196 ? -17.930 -6.014 3.920 1.00 86.81 196 SER A O 1
ATOM 1566 N N . ASP A 1 197 ? -18.128 -5.804 1.698 1.00 86.38 197 ASP A N 1
ATOM 1567 C CA . ASP A 1 197 ? -17.840 -4.365 1.717 1.00 86.38 197 ASP A CA 1
ATOM 1568 C C . ASP A 1 197 ? -18.806 -3.599 2.630 1.00 86.38 197 ASP A C 1
ATOM 1570 O O . ASP A 1 197 ? -18.403 -2.670 3.327 1.00 86.38 197 ASP A O 1
ATOM 1574 N N . ALA A 1 198 ? -20.066 -4.040 2.680 1.00 88.25 198 ALA A N 1
ATOM 1575 C CA . ALA A 1 198 ? -21.077 -3.497 3.577 1.00 88.25 198 ALA A CA 1
ATOM 1576 C C . ALA A 1 198 ? -20.712 -3.707 5.055 1.00 88.25 198 ALA A C 1
ATOM 1578 O O . ALA A 1 198 ? -20.887 -2.797 5.863 1.00 88.25 198 ALA A O 1
ATOM 1579 N N . GLU A 1 199 ? -20.168 -4.873 5.413 1.00 90.25 199 GLU A N 1
ATOM 1580 C CA . GLU A 1 199 ? -19.747 -5.159 6.786 1.00 90.25 199 GLU A CA 1
ATOM 1581 C C . GLU A 1 199 ? -18.490 -4.373 7.175 1.00 90.25 199 GLU A C 1
ATOM 1583 O O . GLU A 1 199 ? -18.435 -3.823 8.275 1.00 90.25 199 GLU A O 1
ATOM 1588 N N . ILE A 1 200 ? -17.518 -4.241 6.262 1.00 90.50 200 ILE A N 1
ATOM 1589 C CA . ILE A 1 200 ? -16.350 -3.368 6.457 1.00 90.50 200 ILE A CA 1
ATOM 1590 C C . ILE A 1 200 ? -16.818 -1.940 6.756 1.00 90.50 200 ILE A C 1
ATOM 1592 O O . ILE A 1 200 ? -16.440 -1.363 7.775 1.00 90.50 200 ILE A O 1
ATOM 1596 N N . LEU A 1 201 ? -17.682 -1.382 5.903 1.00 91.38 201 LEU A N 1
ATOM 1597 C CA . LEU A 1 201 ? -18.197 -0.025 6.072 1.00 91.38 201 LEU A CA 1
ATOM 1598 C C . LEU A 1 201 ? -18.994 0.132 7.367 1.00 91.38 201 LEU A C 1
ATOM 1600 O O . LEU A 1 201 ? -18.818 1.130 8.062 1.00 91.38 201 LEU A O 1
ATOM 1604 N N . ARG A 1 202 ? -19.823 -0.855 7.729 1.00 93.25 202 ARG A N 1
ATOM 1605 C CA . ARG A 1 202 ? -20.591 -0.840 8.980 1.00 93.25 202 ARG A CA 1
ATOM 1606 C C . ARG A 1 202 ? -19.673 -0.757 10.198 1.00 93.25 202 ARG A C 1
ATOM 1608 O O . ARG A 1 202 ? -19.913 0.068 11.080 1.00 93.25 202 ARG A O 1
ATOM 1615 N N . ARG A 1 203 ? -18.624 -1.585 10.253 1.00 93.81 203 ARG A N 1
ATOM 1616 C CA . ARG A 1 203 ? -17.674 -1.598 11.377 1.00 93.81 203 ARG A CA 1
ATOM 1617 C C . ARG A 1 203 ? -16.839 -0.318 11.434 1.00 93.81 203 ARG A C 1
ATOM 1619 O O . ARG A 1 203 ? -16.714 0.266 12.508 1.00 93.81 203 ARG A O 1
ATOM 1626 N N . LEU A 1 204 ? -16.325 0.158 10.295 1.00 94.00 204 LEU A N 1
ATOM 1627 C CA . LEU A 1 204 ? -15.572 1.417 10.232 1.00 94.00 204 LEU A CA 1
ATOM 1628 C C . LEU A 1 204 ? -16.443 2.608 10.652 1.00 94.00 204 LEU A C 1
ATOM 1630 O O . LEU A 1 204 ? -16.016 3.425 11.462 1.00 94.00 204 LEU A O 1
ATOM 1634 N N . LEU A 1 205 ? -17.686 2.688 10.173 1.00 93.12 205 LEU A N 1
ATOM 1635 C CA . LEU A 1 205 ? -18.609 3.749 10.574 1.00 93.12 205 LEU A CA 1
ATOM 1636 C C . LEU A 1 205 ? -18.869 3.729 12.086 1.00 93.12 205 LEU A C 1
ATOM 1638 O O . LEU A 1 205 ? -18.834 4.783 12.716 1.00 93.12 205 LEU A O 1
ATOM 1642 N N . ALA A 1 206 ? -19.070 2.549 12.683 1.00 93.44 206 ALA A N 1
ATOM 1643 C CA . ALA A 1 206 ? -19.254 2.422 14.128 1.00 93.44 206 ALA A CA 1
ATOM 1644 C C . ALA A 1 206 ? -18.043 2.954 14.918 1.00 93.44 206 ALA A C 1
ATOM 1646 O O . ALA A 1 206 ? -18.223 3.715 15.868 1.00 93.44 206 ALA A O 1
ATOM 1647 N N . LEU A 1 207 ? -16.817 2.627 14.488 1.00 94.12 207 LEU A N 1
ATOM 1648 C CA . LEU A 1 207 ? -15.588 3.151 15.099 1.00 94.12 207 LEU A CA 1
ATOM 1649 C C . LEU A 1 207 ? -15.462 4.673 14.936 1.00 94.12 207 LEU A C 1
ATOM 1651 O O . LEU A 1 207 ? -15.097 5.376 15.878 1.00 94.12 207 LEU A O 1
ATOM 1655 N N . ASN A 1 208 ? -15.786 5.201 13.753 1.00 92.50 208 ASN A N 1
ATOM 1656 C CA . ASN A 1 208 ? -15.734 6.638 13.493 1.00 92.50 208 ASN A CA 1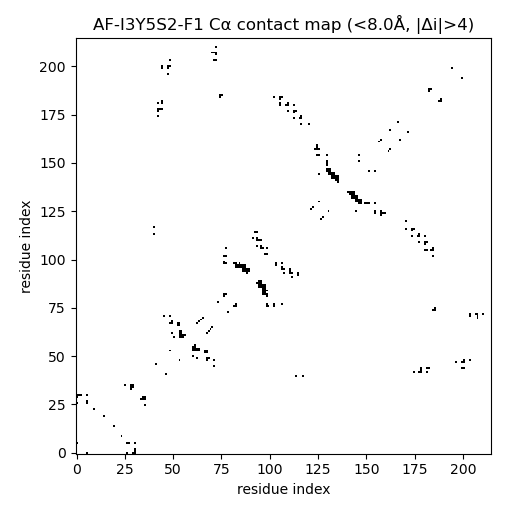
ATOM 1657 C C . ASN A 1 208 ? -16.730 7.420 14.370 1.00 92.50 208 ASN A C 1
ATOM 1659 O O . ASN A 1 208 ? -16.360 8.450 14.932 1.00 92.50 208 ASN A O 1
ATOM 1663 N N . LEU A 1 209 ? -17.956 6.909 14.534 1.00 91.69 209 LEU A N 1
ATOM 1664 C CA . LEU A 1 209 ? -18.977 7.511 15.398 1.00 91.69 209 LEU A CA 1
ATOM 1665 C C . LEU A 1 209 ? -18.585 7.454 16.882 1.00 91.69 209 LEU A C 1
ATOM 1667 O O . LEU A 1 209 ? -18.743 8.451 17.585 1.00 91.69 209 LEU A O 1
ATOM 1671 N N . ALA A 1 210 ? -18.032 6.329 17.350 1.00 90.06 210 ALA A N 1
ATOM 1672 C CA . ALA A 1 210 ? -17.559 6.184 18.729 1.00 90.06 210 ALA A CA 1
ATOM 1673 C C . ALA A 1 210 ? -16.438 7.179 19.069 1.00 90.06 210 ALA A C 1
ATOM 1675 O O . ALA A 1 210 ? -16.435 7.759 20.154 1.00 90.06 210 ALA A O 1
ATOM 1676 N N . ARG A 1 211 ? -15.528 7.432 18.119 1.00 84.44 211 ARG A N 1
ATOM 1677 C CA . ARG A 1 211 ? -14.476 8.447 18.261 1.00 84.44 211 ARG A CA 1
ATOM 1678 C C . ARG A 1 211 ? -15.056 9.851 18.444 1.00 84.44 211 ARG A C 1
ATOM 1680 O O . ARG A 1 211 ? -14.622 10.560 19.336 1.00 84.44 211 ARG A O 1
ATOM 1687 N N . ILE A 1 212 ? -16.040 10.239 17.628 1.00 78.50 212 ILE A N 1
ATOM 1688 C CA . ILE A 1 212 ? -16.660 11.577 17.701 1.00 78.50 212 ILE A CA 1
ATOM 1689 C C . ILE A 1 212 ? -17.432 11.770 19.014 1.00 78.50 212 ILE A C 1
ATOM 1691 O O . ILE A 1 212 ? -17.487 12.880 19.522 1.00 78.50 212 ILE A O 1
ATOM 1695 N N . GLY A 1 213 ? -18.035 10.711 19.559 1.00 65.38 213 GLY A N 1
ATOM 1696 C CA . GLY A 1 213 ? -18.774 10.778 20.825 1.00 65.38 213 GLY A CA 1
ATOM 1697 C C . GLY A 1 213 ? -17.908 10.744 22.090 1.00 65.38 213 GLY A C 1
ATOM 1698 O O . GLY A 1 213 ? -18.466 10.844 23.180 1.00 65.38 213 GLY A O 1
ATOM 1699 N N . SER A 1 214 ? -16.591 10.553 21.956 1.00 59.78 214 SER A N 1
ATOM 1700 C CA . SER A 1 214 ? -15.640 10.463 23.078 1.00 59.78 214 SER A CA 1
ATOM 1701 C C . SER A 1 214 ? -14.801 11.737 23.277 1.00 59.78 214 SER A C 1
ATOM 1703 O O . SER A 1 214 ? -14.063 11.807 24.259 1.00 59.78 214 SER A O 1
ATOM 1705 N N . ASP A 1 215 ? -14.924 12.710 22.368 1.00 44.69 215 ASP A N 1
ATOM 1706 C CA . ASP A 1 215 ? -14.346 14.065 22.441 1.00 44.69 215 ASP A CA 1
ATOM 1707 C C . ASP A 1 215 ? -15.406 15.080 22.915 1.00 44.69 215 ASP A C 1
ATOM 1709 O O . ASP A 1 215 ? -15.033 16.043 23.626 1.00 44.69 215 ASP A O 1
#

Foldseek 3Di:
DEPVVLCVPPPPDPDDCVRCVQVNQVVVCVHVVHDRDDDPLDAPLLVLQQVVQFDDPVPHTDRDCVRRVVLFLAQPQPHPVNQVPDWDADPLRFIFGDTDPVLVVLRVQLRNLSVVLVVVLCCQLQPVVFWDFACDPDPPDGTDIHGDPVCVVVSVCSDPVNCVVDPDPVNVVSSVSNNVSRCVSNVVPPDPPPQPSVRSCVVRVVSSVVVVVVD

Nearest PDB structures (foldseek):
  5hli-assembly1_A  TM=2.988E-01  e=8.529E+00  Staphylococcus epidermidis
  5mrc-assembly1_GG  TM=1.713E-01  e=3.345E+00  Saccharomyces cerevisiae

Radius of gyration: 20.11 Å; Cα contacts (8 Å, |Δi|>4): 190; chains: 1; bounding box: 46×48×49 Å

Secondary structure (DSSP, 8-state):
--HHHHHHHHTT----HHHHHHHHHHHHHHHTTPPP-------HHHHHHHHHHSEEETTEEE--TTTTTTT--PPTT-STTTS-S-EEE-TTS-EEE---TTTHHHHHHHHHHHHHHHHHHHHHHS-TTTEEEE--SSTTSPPEEEE-GGGHHHHTT--HHHHHHS--HHHHHHHHHHHHHHHHHTT--S--S---HHHHHHHHHHHHHHHHTT-

pLDDT: mean 83.33, std 12.6, range [42.66, 97.0]

Sequence (215 aa):
MTPEEFIANWKGNRLNERAGAQQNFSDLCELLSVEKPRDPDNSRLHERWALQMGSSLEDRLRYTSSSTFRTFPFPEGLTPANTNQGTETLESGAVIPTVDTERRPHAQAIAEAAHRLNALRENWLNPPEWIERIPEVVPGYPERIVPKTEHAAELKKRTLTNLYNTPPAWLVNHHQALDTAVANAYGWSDDTPALSDAEILRRLLALNLARIGSD

Mean predicted aligned error: 10.37 Å

Solvent-accessible surface area (backbone atoms only — not comparable to full-atom values): 12564 Å² total; per-residue (Å²): 92,51,72,67,56,51,46,65,68,57,64,86,54,87,64,51,68,89,77,34,47,68,60,53,51,48,51,48,21,43,48,69,72,44,82,68,87,74,83,83,90,61,41,62,68,57,50,54,48,36,68,72,44,30,49,64,60,88,93,40,83,37,90,40,56,79,52,22,64,74,54,53,63,55,37,84,73,60,31,79,86,46,43,67,79,45,72,50,73,46,96,87,68,24,62,34,55,46,53,57,80,87,48,38,64,38,46,47,46,31,26,47,30,48,42,53,42,50,54,54,49,48,44,62,48,54,37,73,91,40,40,44,78,40,81,40,96,54,86,93,53,73,63,41,82,40,64,35,83,96,34,42,77,61,46,71,61,42,40,71,67,53,46,67,76,59,61,50,72,68,56,54,53,38,51,49,50,26,34,49,28,50,35,48,47,63,67,58,77,78,71,87,67,78,72,50,70,68,55,49,49,51,54,46,51,52,50,37,52,54,55,64,75,74,113

Organism: Thiocystis violascens (strain ATCC 17096 / DSM 198 / 6111) (NCBI:txid765911)